Protein AF-A0A0F5K2L1-F1 (afdb_monomer)

Foldseek 3Di:
DAWAEWEFLLAACQVVVVVLCVLLFFFWDPWKAKPQAKIWIWQDAPRYIYIHIYGYPPPDDGDPCSVLADGTTAETEAEDPCQPVLQVLLVVLVFAKDDWDKIWIWDADPNDIDTFIKIKIWTDPPLALEHTYIYMYTPCVVRVDDPSNHDTPLQWRDWAEWEKEAQDQVVNQVSVCSSDDPAAEEEPPCPPPPPDPDPPHGRYYYTYYLVVQCVQQPPLQVLFRDLDDDVPPPDPDPPDNVSRRRMYGRFIFTFGQAQLSSVVSCVVVVFDFDWPPDDPVCSPDPPPNPDGGGGGGPSRSRPVVVVVD

Structure (mmCIF, N/CA/C/O backbone):
data_AF-A0A0F5K2L1-F1
#
_entry.id   AF-A0A0F5K2L1-F1
#
loop_
_atom_site.group_PDB
_atom_site.id
_atom_site.type_symbol
_atom_site.label_atom_id
_atom_site.label_alt_id
_atom_site.label_comp_id
_atom_site.label_asym_id
_atom_site.label_entity_id
_atom_site.label_seq_id
_atom_site.pdbx_PDB_ins_code
_atom_site.Cartn_x
_atom_site.Cartn_y
_atom_site.Cartn_z
_atom_site.occupancy
_atom_site.B_iso_or_equiv
_atom_site.auth_seq_id
_atom_site.auth_comp_id
_atom_site.auth_asym_id
_atom_site.auth_atom_id
_atom_site.pdbx_PDB_model_num
ATOM 1 N N . MET A 1 1 ? 3.722 -10.873 12.530 1.00 81.75 1 MET A N 1
ATOM 2 C CA . MET A 1 1 ? 3.025 -9.713 11.953 1.00 81.75 1 MET A CA 1
ATOM 3 C C . MET A 1 1 ? 2.670 -10.071 10.533 1.00 81.75 1 MET A C 1
ATOM 5 O O . MET A 1 1 ? 3.518 -10.586 9.815 1.00 81.75 1 MET A O 1
ATOM 9 N N . GLN A 1 2 ? 1.407 -9.879 10.177 1.00 90.75 2 GLN A N 1
ATOM 10 C CA . GLN A 1 2 ? 0.901 -10.125 8.830 1.00 90.75 2 GLN A CA 1
ATOM 11 C C . GLN A 1 2 ? 0.683 -8.784 8.133 1.00 90.75 2 GLN A C 1
ATOM 13 O O . GLN A 1 2 ? 0.416 -7.780 8.800 1.00 90.75 2 GLN A O 1
ATOM 18 N N . LEU A 1 3 ? 0.825 -8.765 6.809 1.00 95.25 3 LEU A N 1
ATOM 19 C CA . LEU A 1 3 ? 0.485 -7.598 6.001 1.00 95.25 3 LEU A CA 1
ATOM 20 C C . LEU A 1 3 ? -1.018 -7.317 6.134 1.00 95.25 3 LEU A C 1
ATOM 22 O O . LEU A 1 3 ? -1.817 -8.230 5.966 1.00 95.25 3 LEU A O 1
ATOM 26 N N . ASP A 1 4 ? -1.387 -6.066 6.400 1.00 97.38 4 ASP A N 1
ATOM 27 C CA . ASP A 1 4 ? -2.768 -5.589 6.264 1.00 97.38 4 ASP A CA 1
ATOM 28 C C . ASP A 1 4 ? -2.975 -4.989 4.875 1.00 97.38 4 ASP A C 1
ATOM 30 O O . ASP A 1 4 ? -3.827 -5.430 4.111 1.00 97.38 4 ASP A O 1
ATOM 34 N N . HIS A 1 5 ? -2.152 -4.008 4.509 1.00 97.75 5 HIS A N 1
ATOM 35 C CA . HIS A 1 5 ? -2.174 -3.434 3.172 1.00 97.75 5 HIS A CA 1
ATOM 36 C C . HIS A 1 5 ? -0.889 -2.692 2.831 1.00 97.75 5 HIS A C 1
ATOM 38 O O . HIS A 1 5 ? -0.077 -2.341 3.691 1.00 97.75 5 HIS A O 1
ATOM 44 N N . LEU A 1 6 ? -0.728 -2.442 1.536 1.00 96.06 6 LEU A N 1
ATOM 45 C CA . LEU A 1 6 ? 0.184 -1.430 1.019 1.00 96.06 6 LEU A CA 1
ATOM 46 C C . LEU A 1 6 ? -0.620 -0.230 0.528 1.00 96.06 6 LEU A C 1
ATOM 48 O O . LEU A 1 6 ? -1.768 -0.378 0.113 1.00 96.06 6 LEU A O 1
ATOM 52 N N . VAL A 1 7 ? -0.006 0.948 0.551 1.00 94.94 7 VAL A N 1
ATOM 53 C CA . VAL A 1 7 ? -0.659 2.200 0.158 1.00 94.94 7 VAL A CA 1
ATOM 54 C C . VAL A 1 7 ? 0.061 2.822 -1.018 1.00 94.94 7 VAL A C 1
ATOM 56 O O . VAL A 1 7 ? 1.280 3.015 -0.977 1.00 94.94 7 VAL A O 1
ATOM 59 N N . ILE A 1 8 ? -0.715 3.216 -2.017 1.00 91.75 8 ILE A N 1
ATOM 60 C CA . ILE A 1 8 ? -0.304 4.107 -3.091 1.00 91.75 8 ILE A CA 1
ATOM 61 C C . ILE A 1 8 ? -0.981 5.449 -2.859 1.00 91.75 8 ILE A C 1
ATOM 63 O O . ILE A 1 8 ? -2.205 5.554 -2.890 1.00 91.75 8 ILE A O 1
ATOM 67 N N . ASN A 1 9 ? -0.175 6.480 -2.638 1.00 89.94 9 ASN A N 1
ATOM 68 C CA . ASN A 1 9 ? -0.644 7.849 -2.582 1.00 89.94 9 ASN A CA 1
ATOM 69 C C . ASN A 1 9 ? -0.843 8.385 -4.003 1.00 89.94 9 ASN A C 1
ATOM 71 O O . ASN A 1 9 ? 0.121 8.630 -4.732 1.00 89.94 9 ASN A O 1
ATOM 75 N N . THR A 1 10 ? -2.100 8.578 -4.377 1.00 89.00 10 THR A N 1
ATOM 76 C CA . THR A 1 10 ? -2.535 9.083 -5.682 1.00 89.00 10 THR A CA 1
ATOM 77 C C . THR A 1 10 ? -2.747 10.595 -5.678 1.00 89.00 10 THR A C 1
ATOM 79 O O . THR A 1 10 ? -3.089 11.168 -6.712 1.00 89.00 10 THR A O 1
ATOM 82 N N . ARG A 1 11 ? -2.567 11.271 -4.533 1.00 87.44 11 ARG A N 1
ATOM 83 C CA . ARG A 1 11 ? -2.890 12.695 -4.345 1.00 87.44 11 ARG A CA 1
ATOM 84 C C . ARG A 1 11 ? -4.280 13.017 -4.905 1.00 87.44 11 ARG A C 1
ATOM 86 O O . ARG A 1 11 ? -5.258 12.492 -4.397 1.00 87.44 11 ARG A O 1
ATOM 93 N N . PHE A 1 12 ? -4.391 13.845 -5.939 1.00 88.44 12 PHE A N 1
ATOM 94 C CA . PHE A 1 12 ? -5.674 14.253 -6.522 1.00 88.44 12 PHE A CA 1
ATOM 95 C C . PHE A 1 12 ? -6.154 13.350 -7.678 1.00 88.44 12 PHE A C 1
ATOM 97 O O . PHE A 1 12 ? -7.148 13.667 -8.318 1.00 88.44 12 PHE A O 1
ATOM 104 N N . HIS A 1 13 ? -5.477 12.224 -7.930 1.00 87.50 13 HIS A N 1
ATOM 105 C CA . HIS A 1 13 ? -5.672 11.358 -9.103 1.00 87.50 13 HIS A CA 1
ATOM 106 C C . HIS A 1 13 ? -6.166 9.951 -8.741 1.00 87.50 13 HIS A C 1
ATOM 108 O O . HIS A 1 13 ? -5.800 8.955 -9.362 1.00 87.50 13 HIS A O 1
ATOM 114 N N . THR A 1 14 ? -6.965 9.840 -7.679 1.00 91.62 14 THR A N 1
ATOM 115 C CA . THR A 1 14 ? -7.450 8.548 -7.164 1.00 91.62 14 THR A CA 1
ATOM 116 C C . THR A 1 14 ? -8.291 7.785 -8.183 1.00 91.62 14 THR A C 1
ATOM 118 O O . THR A 1 14 ? -8.112 6.578 -8.332 1.00 91.62 14 THR A O 1
ATOM 121 N N . ASP A 1 15 ? -9.165 8.484 -8.908 1.00 90.75 15 ASP A N 1
ATOM 122 C CA . ASP A 1 15 ? -10.062 7.864 -9.888 1.00 90.75 15 ASP A CA 1
ATOM 123 C C . ASP A 1 15 ? -9.292 7.481 -11.174 1.00 90.75 15 ASP A C 1
ATOM 125 O O . ASP A 1 15 ? -9.535 6.415 -11.742 1.00 90.75 15 ASP A O 1
ATOM 129 N N . ASP A 1 16 ? -8.283 8.269 -11.571 1.00 88.88 16 ASP A N 1
ATOM 130 C CA . ASP A 1 16 ? -7.377 7.938 -12.686 1.00 88.88 16 ASP A CA 1
ATOM 131 C C . ASP A 1 16 ? -6.570 6.663 -12.383 1.00 88.88 16 ASP A C 1
ATOM 133 O O . ASP A 1 16 ? -6.490 5.743 -13.201 1.00 88.88 16 ASP A O 1
ATOM 137 N N . ALA A 1 17 ? -6.011 6.570 -11.171 1.00 88.56 17 ALA A N 1
ATOM 138 C CA . ALA A 1 17 ? -5.291 5.385 -10.714 1.00 88.56 17 ALA A CA 1
ATOM 139 C C . ALA A 1 17 ? -6.209 4.152 -10.639 1.00 88.56 17 ALA A C 1
ATOM 141 O O . ALA A 1 17 ? -5.797 3.046 -10.997 1.00 88.56 17 ALA A O 1
ATOM 142 N N . ALA A 1 18 ? -7.465 4.330 -10.217 1.00 92.81 18 ALA A N 1
ATOM 143 C CA . ALA A 1 18 ? -8.456 3.260 -10.199 1.00 92.81 18 ALA A CA 1
ATOM 144 C C . ALA A 1 18 ? -8.779 2.753 -11.613 1.00 92.81 18 ALA A C 1
ATOM 146 O O . ALA A 1 18 ? -8.817 1.540 -11.830 1.00 92.81 18 ALA A O 1
ATOM 147 N N . ALA A 1 19 ? -8.937 3.655 -12.587 1.00 91.69 19 ALA A N 1
ATOM 148 C CA . ALA A 1 19 ? -9.151 3.292 -13.987 1.00 91.69 19 ALA A CA 1
ATOM 149 C C . ALA A 1 19 ? -7.968 2.497 -14.567 1.00 91.69 19 ALA A C 1
ATOM 151 O O . ALA A 1 19 ? -8.168 1.524 -15.295 1.00 91.69 19 ALA A O 1
ATOM 152 N N . GLN A 1 20 ? -6.734 2.848 -14.199 1.00 87.19 20 GLN A N 1
ATOM 153 C CA . GLN A 1 20 ? -5.537 2.107 -14.612 1.00 87.19 20 GLN A CA 1
ATOM 154 C C . GLN A 1 20 ? -5.466 0.714 -13.980 1.00 87.19 20 GLN A C 1
ATOM 156 O O . GLN A 1 20 ? -5.189 -0.263 -14.675 1.00 87.19 20 GLN A O 1
ATOM 161 N N . CYS A 1 21 ? -5.770 0.590 -12.686 1.00 91.25 21 CYS A N 1
ATOM 162 C CA . CYS A 1 21 ? -5.891 -0.717 -12.041 1.00 91.25 21 CYS A CA 1
ATOM 163 C C . CYS A 1 21 ? -6.959 -1.585 -12.727 1.00 91.25 21 CYS A C 1
ATOM 165 O O . CYS A 1 21 ? -6.720 -2.768 -12.971 1.00 91.25 21 CYS A O 1
ATOM 167 N N . ALA A 1 22 ? -8.099 -1.000 -13.102 1.00 93.31 22 ALA A N 1
ATOM 168 C CA . ALA A 1 22 ? -9.138 -1.705 -13.847 1.00 93.31 22 ALA A CA 1
ATOM 169 C C . ALA A 1 22 ? -8.655 -2.139 -15.244 1.00 93.31 22 ALA A C 1
ATOM 171 O O . ALA A 1 22 ? -8.875 -3.283 -15.639 1.00 93.31 22 ALA A O 1
ATOM 172 N N . ALA A 1 23 ? -7.921 -1.285 -15.969 1.00 89.50 23 ALA A N 1
ATOM 173 C CA . ALA A 1 23 ? -7.317 -1.634 -17.261 1.00 89.50 23 ALA A CA 1
ATOM 174 C C . ALA A 1 23 ? -6.304 -2.789 -17.141 1.00 89.50 23 ALA A C 1
ATOM 176 O O . ALA A 1 23 ? -6.253 -3.682 -17.991 1.00 89.50 23 ALA A O 1
ATOM 177 N N . LEU A 1 24 ? -5.560 -2.833 -16.031 1.00 88.62 24 LEU A N 1
ATOM 178 C CA . LEU A 1 24 ? -4.692 -3.952 -15.664 1.00 88.62 24 LEU A CA 1
ATOM 179 C C . LEU A 1 24 ? -5.460 -5.222 -15.275 1.00 88.62 24 LEU A C 1
ATOM 181 O O . LEU A 1 24 ? -4.825 -6.249 -15.062 1.00 88.62 24 LEU A O 1
ATOM 185 N N . GLY A 1 25 ? -6.793 -5.192 -15.199 1.00 91.94 25 GLY A N 1
ATOM 186 C CA . GLY A 1 25 ? -7.651 -6.333 -14.873 1.00 91.94 25 GLY A CA 1
ATOM 187 C C . GLY A 1 25 ? -7.856 -6.573 -13.375 1.00 91.94 25 GLY A C 1
ATOM 188 O O . GLY A 1 25 ? -8.243 -7.678 -12.997 1.00 91.94 25 GLY A O 1
ATOM 189 N N . PHE A 1 26 ? -7.580 -5.583 -12.520 1.00 94.56 26 PHE A N 1
ATOM 190 C CA . PHE A 1 26 ? -7.948 -5.649 -11.105 1.00 94.56 26 PHE A CA 1
ATOM 191 C C . PHE A 1 26 ? -9.422 -5.307 -10.901 1.00 94.56 26 PHE A C 1
ATOM 193 O O . PHE A 1 26 ? -9.960 -4.394 -11.525 1.00 94.56 26 PHE A O 1
ATOM 200 N N . THR A 1 27 ? -10.044 -5.993 -9.947 1.00 97.38 27 THR A N 1
ATOM 201 C CA . THR A 1 27 ? -11.361 -5.623 -9.421 1.00 97.38 27 THR A CA 1
ATOM 202 C C . THR A 1 27 ? -11.162 -4.654 -8.264 1.00 97.38 27 THR A C 1
ATOM 204 O O . THR A 1 27 ? -10.402 -4.951 -7.341 1.00 97.38 27 THR A O 1
ATOM 207 N N . LEU A 1 28 ? -11.837 -3.503 -8.304 1.00 96.75 28 LEU A N 1
ATOM 208 C CA . LEU A 1 28 ? -11.748 -2.483 -7.260 1.00 96.75 28 LEU A CA 1
ATOM 209 C C . LEU A 1 28 ? -13.051 -2.355 -6.474 1.00 96.75 28 LEU A C 1
ATOM 211 O O . LEU A 1 28 ? -14.145 -2.548 -7.006 1.00 96.75 28 LEU A O 1
ATOM 215 N N . THR A 1 29 ? -12.938 -1.949 -5.211 1.00 96.94 29 THR A N 1
ATOM 216 C CA . THR A 1 29 ? -14.096 -1.479 -4.443 1.00 96.94 29 THR A CA 1
ATOM 217 C C . THR A 1 29 ? -14.637 -0.173 -5.032 1.00 96.94 29 THR A C 1
ATOM 219 O O . THR A 1 29 ? -13.870 0.599 -5.622 1.00 96.94 29 THR A O 1
ATOM 222 N N . PRO A 1 30 ? -15.918 0.165 -4.786 1.00 95.19 30 PRO A N 1
ATOM 223 C CA . PRO A 1 30 ? -16.405 1.526 -4.979 1.00 95.19 30 PRO A CA 1
ATOM 224 C C . PRO A 1 30 ? -15.538 2.550 -4.238 1.00 95.19 30 PRO A C 1
ATOM 226 O O . PRO A 1 30 ? -14.841 2.214 -3.270 1.00 95.19 30 PRO A O 1
ATOM 229 N N . ARG A 1 31 ? -15.604 3.807 -4.689 1.00 95.44 31 ARG A N 1
ATOM 230 C CA . ARG A 1 31 ? -14.875 4.908 -4.058 1.00 95.44 31 ARG A CA 1
ATOM 231 C C . ARG A 1 31 ? -15.390 5.118 -2.640 1.00 95.44 31 ARG A C 1
ATOM 233 O O . ARG A 1 31 ? -16.561 5.436 -2.446 1.00 95.44 31 ARG A O 1
ATOM 240 N N . GLY A 1 32 ? -14.510 4.980 -1.660 1.00 93.88 32 GLY A N 1
ATOM 241 C CA . GLY A 1 32 ? -14.814 5.269 -0.267 1.00 93.88 32 GLY A CA 1
ATOM 242 C C . GLY A 1 32 ? -14.342 6.659 0.147 1.00 93.88 32 GLY A C 1
ATOM 243 O O . GLY A 1 32 ? -13.432 7.229 -0.456 1.00 93.88 32 GLY A O 1
ATOM 244 N N . ARG A 1 33 ? -14.950 7.202 1.205 1.00 93.00 33 ARG A N 1
ATOM 245 C CA . ARG A 1 33 ? -14.517 8.449 1.845 1.00 93.00 33 ARG A CA 1
ATOM 246 C C . ARG A 1 33 ? -14.331 8.241 3.337 1.00 93.00 33 ARG A C 1
ATOM 248 O O . ARG A 1 33 ? -15.273 7.896 4.040 1.00 93.00 33 ARG A O 1
ATOM 255 N N . HIS A 1 34 ? -13.118 8.467 3.816 1.00 89.94 34 HIS A N 1
ATOM 256 C CA . HIS A 1 34 ? -12.820 8.428 5.238 1.00 89.94 34 HIS A CA 1
ATOM 257 C C . HIS A 1 34 ? -13.350 9.679 5.930 1.00 89.94 34 HIS A C 1
ATOM 259 O O . HIS A 1 34 ? -13.225 10.787 5.403 1.00 89.94 34 HIS A O 1
ATOM 265 N N . THR A 1 35 ? -13.817 9.524 7.168 1.00 85.56 35 THR A N 1
ATOM 266 C CA . THR A 1 35 ? -14.191 10.660 8.029 1.00 85.56 35 THR A CA 1
ATOM 267 C C . THR A 1 35 ? -13.022 11.609 8.320 1.00 85.56 35 THR A C 1
ATOM 269 O O . THR A 1 35 ? -13.240 12.765 8.666 1.00 85.56 35 THR A O 1
ATOM 272 N N . LEU A 1 36 ? -11.782 11.152 8.107 1.00 81.88 36 LEU A N 1
ATOM 273 C CA . LEU A 1 36 ? -10.556 11.946 8.227 1.00 81.88 36 LEU A CA 1
ATOM 274 C C . LEU A 1 36 ? -10.256 12.850 7.016 1.00 81.88 36 LEU A C 1
ATOM 276 O O . LEU A 1 36 ? -9.330 13.648 7.106 1.00 81.88 36 LEU A O 1
ATOM 280 N N . GLY A 1 37 ? -10.976 12.732 5.891 1.00 86.88 37 GLY A N 1
ATOM 281 C CA . GLY A 1 37 ? -10.776 13.612 4.725 1.00 86.88 37 GLY A CA 1
ATOM 282 C C . GLY A 1 37 ? -9.905 13.052 3.591 1.00 86.88 37 GLY A C 1
ATOM 283 O O . GLY A 1 37 ? -9.363 13.805 2.791 1.00 86.88 37 GLY A O 1
ATOM 284 N N . SER A 1 38 ? -9.750 11.730 3.489 1.00 92.19 38 SER A N 1
ATOM 285 C CA . SER A 1 38 ? -9.204 11.094 2.276 1.00 92.19 38 SER A CA 1
ATOM 286 C C . SER A 1 38 ? -10.252 10.249 1.566 1.00 92.19 38 SER A C 1
ATOM 288 O O . SER A 1 38 ? -11.211 9.777 2.179 1.00 92.19 38 SER A O 1
ATOM 290 N N . ILE A 1 39 ? -10.043 10.032 0.273 1.00 95.06 39 ILE A N 1
ATOM 291 C CA . ILE A 1 39 ? -10.811 9.095 -0.548 1.00 95.06 39 ILE A CA 1
ATOM 292 C C . ILE A 1 39 ? -9.948 7.889 -0.902 1.00 95.06 39 ILE A C 1
ATOM 294 O O . ILE A 1 39 ? -8.721 8.007 -0.933 1.00 95.06 39 ILE A O 1
ATOM 298 N N . ASN A 1 40 ? -10.575 6.744 -1.164 1.00 96.31 40 ASN A N 1
ATOM 299 C CA . ASN A 1 40 ? -9.846 5.576 -1.637 1.00 96.31 40 ASN A CA 1
ATOM 300 C C . ASN A 1 40 ? -10.620 4.681 -2.605 1.00 96.31 40 ASN A C 1
ATOM 302 O O . ASN A 1 40 ? -11.850 4.649 -2.614 1.00 96.31 40 ASN A O 1
ATOM 306 N N . HIS A 1 41 ? -9.855 3.905 -3.363 1.00 97.31 41 HIS A N 1
ATOM 307 C CA . HIS A 1 41 ? -10.278 2.636 -3.944 1.00 97.31 41 HIS A CA 1
ATOM 308 C C . HIS A 1 41 ? -9.377 1.531 -3.397 1.00 97.31 41 HIS A C 1
ATOM 310 O O . HIS A 1 41 ? -8.192 1.766 -3.161 1.00 97.31 41 HIS A O 1
ATOM 316 N N . LEU A 1 42 ? -9.922 0.332 -3.200 1.00 97.94 42 LEU A N 1
ATOM 317 C CA . LEU A 1 42 ? -9.146 -0.818 -2.742 1.00 97.94 42 LEU A CA 1
ATOM 318 C C . LEU A 1 42 ? -9.106 -1.894 -3.825 1.00 97.94 42 LEU A C 1
ATOM 320 O O . LEU A 1 42 ? -10.133 -2.180 -4.439 1.00 97.94 42 LEU A O 1
ATOM 324 N N . VAL A 1 43 ? -7.943 -2.516 -4.011 1.00 97.56 43 VAL A N 1
ATOM 325 C CA . VAL A 1 43 ? -7.801 -3.812 -4.691 1.00 97.56 43 VAL A CA 1
ATOM 326 C C . VAL A 1 43 ? -7.673 -4.871 -3.601 1.00 97.56 43 VAL A C 1
ATOM 328 O O . VAL A 1 43 ? -6.685 -4.872 -2.862 1.00 97.56 43 VAL A O 1
ATOM 331 N N . MET A 1 44 ? -8.690 -5.719 -3.461 1.00 97.88 44 MET A N 1
ATOM 332 C CA . MET A 1 44 ? -8.825 -6.639 -2.330 1.00 97.88 44 MET A CA 1
ATOM 333 C C . MET A 1 44 ? -8.216 -8.012 -2.628 1.00 97.88 44 MET A C 1
ATOM 335 O O . MET A 1 44 ? -8.456 -8.575 -3.688 1.00 97.88 44 MET A O 1
ATOM 339 N N . PHE A 1 45 ? -7.511 -8.579 -1.651 1.00 95.56 45 PHE A N 1
ATOM 340 C CA . PHE A 1 45 ? -7.075 -9.979 -1.606 1.00 95.56 45 PHE A CA 1
ATOM 341 C C . PHE A 1 45 ? -7.604 -10.631 -0.321 1.00 95.56 45 PHE A C 1
ATOM 343 O O . PHE A 1 45 ? -8.106 -9.934 0.562 1.00 95.56 45 PHE A O 1
ATOM 350 N N . ASP A 1 46 ? -7.472 -11.952 -0.181 1.00 91.69 46 ASP A N 1
ATOM 351 C CA . ASP A 1 46 ? -8.109 -12.715 0.908 1.00 91.69 46 ASP A CA 1
ATOM 352 C C . ASP A 1 46 ? -7.863 -12.158 2.320 1.00 91.69 46 ASP A C 1
ATOM 354 O O . ASP A 1 46 ? -8.788 -12.119 3.123 1.00 91.69 46 ASP A O 1
ATOM 358 N N . ASN A 1 47 ? -6.642 -11.704 2.625 1.00 89.94 47 ASN A N 1
ATOM 359 C CA . ASN A 1 47 ? -6.263 -11.229 3.967 1.00 89.94 47 ASN A CA 1
ATOM 360 C C . ASN A 1 47 ? -5.639 -9.828 3.977 1.00 89.94 47 ASN A C 1
ATOM 362 O O . ASN A 1 47 ? -5.302 -9.300 5.032 1.00 89.94 47 ASN A O 1
ATOM 366 N N . HIS A 1 48 ? -5.458 -9.219 2.811 1.00 95.69 48 HIS A N 1
ATOM 367 C CA . HIS A 1 48 ? -4.782 -7.936 2.665 1.00 95.69 48 HIS A CA 1
ATOM 368 C C . HIS A 1 48 ? -5.263 -7.222 1.416 1.00 95.69 48 HIS A C 1
ATOM 370 O O . HIS A 1 48 ? -5.981 -7.792 0.602 1.00 95.69 48 HIS A O 1
ATOM 376 N N . TYR A 1 49 ? -4.877 -5.968 1.239 1.00 97.62 49 TYR A N 1
ATOM 377 C CA . TYR A 1 49 ? -5.288 -5.198 0.070 1.00 97.62 49 TYR A CA 1
ATOM 378 C C . TYR A 1 49 ? -4.217 -4.205 -0.373 1.00 97.62 49 TYR A C 1
ATOM 380 O O . TYR A 1 49 ? -3.201 -3.988 0.291 1.00 97.62 49 TYR A O 1
ATOM 388 N N . LEU A 1 50 ? -4.431 -3.620 -1.544 1.00 96.56 50 LEU A N 1
ATOM 389 C CA . LEU A 1 50 ? -3.725 -2.434 -2.000 1.00 96.56 50 LEU A CA 1
ATOM 390 C C . LEU A 1 50 ? -4.684 -1.249 -1.910 1.00 96.56 50 LEU A C 1
ATOM 392 O O . LEU A 1 50 ? -5.756 -1.270 -2.515 1.00 96.56 50 LEU A O 1
ATOM 396 N N . GLU A 1 51 ? -4.308 -0.225 -1.153 1.00 97.38 51 GLU A N 1
ATOM 397 C CA . GLU A 1 51 ? -5.078 1.007 -1.023 1.00 97.38 51 GLU A CA 1
ATOM 398 C C . GLU A 1 51 ? -4.570 2.059 -2.009 1.00 97.38 51 GLU A C 1
ATOM 400 O O . GLU A 1 51 ? -3.421 2.493 -1.928 1.00 97.38 51 GLU A O 1
ATOM 405 N N . LEU A 1 52 ? -5.444 2.516 -2.904 1.00 95.56 52 LEU A N 1
ATOM 406 C CA . LEU A 1 52 ? -5.248 3.747 -3.663 1.00 95.56 52 LEU A CA 1
ATOM 407 C C . LEU A 1 52 ? -5.833 4.888 -2.834 1.00 95.56 52 LEU A C 1
ATOM 409 O O . LEU A 1 52 ? -7.052 5.049 -2.813 1.00 95.56 52 LEU A O 1
ATOM 413 N N . ILE A 1 53 ? -4.996 5.641 -2.119 1.00 94.31 53 ILE A N 1
ATOM 414 C CA . ILE A 1 53 ? -5.441 6.733 -1.246 1.00 94.31 53 ILE A CA 1
ATOM 415 C C . ILE A 1 53 ? -5.143 8.086 -1.877 1.00 94.31 53 ILE A C 1
ATOM 417 O O . ILE A 1 53 ? -4.029 8.342 -2.331 1.00 94.31 53 ILE A O 1
ATOM 421 N N . GLY A 1 54 ? -6.107 8.995 -1.807 1.00 92.19 54 GLY A N 1
ATOM 422 C CA . GLY A 1 54 ? -5.898 10.362 -2.248 1.00 92.19 54 GLY A CA 1
ATOM 423 C C . GLY A 1 54 ? -6.781 11.376 -1.543 1.00 92.19 54 GLY A C 1
ATOM 424 O O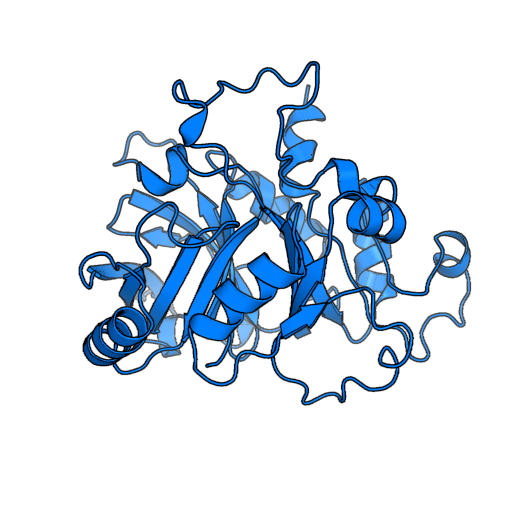 . GLY A 1 54 ? -7.443 11.095 -0.539 1.00 92.19 54 GLY A O 1
ATOM 425 N N . LEU A 1 55 ? -6.752 12.586 -2.075 1.00 90.94 55 LEU A N 1
ATOM 426 C CA . LEU A 1 55 ? -7.413 13.765 -1.554 1.00 90.94 55 LEU A CA 1
ATOM 427 C C . LEU A 1 55 ? -8.671 14.060 -2.372 1.00 90.94 55 LEU A C 1
ATOM 429 O O . LEU A 1 55 ? -8.640 13.966 -3.602 1.00 90.94 55 LEU A O 1
ATOM 433 N N . PRO A 1 56 ? -9.779 14.423 -1.715 1.00 90.38 56 PRO A N 1
ATOM 434 C CA . PRO A 1 56 ? -10.967 14.837 -2.433 1.00 90.38 56 PRO A CA 1
ATOM 435 C C . PRO A 1 56 ? -10.753 16.200 -3.109 1.00 90.38 56 PRO A C 1
ATOM 437 O O . PRO A 1 56 ? -10.053 17.066 -2.590 1.00 90.38 56 PRO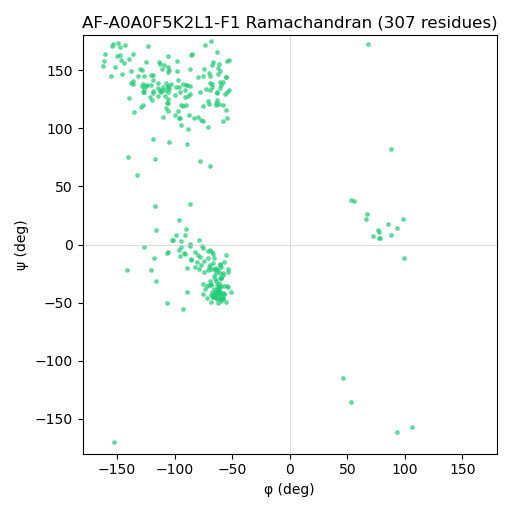 A O 1
ATOM 440 N N . THR A 1 57 ? -11.393 16.406 -4.258 1.00 87.19 57 THR A N 1
ATOM 441 C CA . THR A 1 57 ? -11.360 17.668 -5.024 1.00 87.19 57 THR A CA 1
ATOM 442 C C . THR A 1 57 ? -12.618 18.521 -4.828 1.00 87.19 57 THR A C 1
ATOM 444 O O . THR A 1 57 ? -12.758 19.575 -5.438 1.00 87.19 57 THR A O 1
ATOM 447 N N . ASP A 1 58 ? -13.530 18.090 -3.954 1.00 86.69 58 ASP A N 1
ATOM 448 C CA . ASP A 1 58 ? -14.829 18.727 -3.697 1.00 86.69 58 ASP A CA 1
ATOM 449 C C . ASP A 1 58 ? -14.803 19.793 -2.589 1.00 86.69 58 ASP A C 1
ATOM 451 O O . ASP A 1 58 ? -15.852 20.220 -2.112 1.00 86.69 58 ASP A O 1
ATOM 455 N N . GLY A 1 59 ? -13.610 20.228 -2.171 1.00 79.56 59 GLY A N 1
ATOM 456 C CA . GLY A 1 59 ? -13.436 21.237 -1.121 1.00 79.56 59 GLY A CA 1
ATOM 457 C C . GLY A 1 59 ? -13.624 20.715 0.308 1.00 79.56 59 GLY A C 1
ATOM 458 O O . GLY A 1 59 ? -13.703 21.517 1.236 1.00 79.56 59 GLY A O 1
ATOM 459 N N . GLY A 1 60 ? -13.701 19.394 0.506 1.00 75.94 60 GLY A N 1
ATOM 460 C CA . GLY A 1 60 ? -13.695 18.783 1.836 1.00 75.94 60 GLY A CA 1
ATOM 461 C C . GLY A 1 60 ? -12.353 18.910 2.572 1.00 75.94 60 GLY A C 1
ATOM 462 O O . GLY A 1 60 ? -11.351 19.361 2.018 1.00 75.94 60 GLY A O 1
ATOM 463 N N . ASN A 1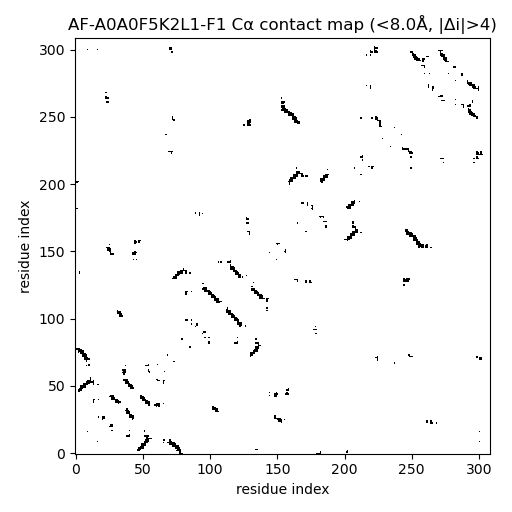 61 ? -12.328 18.460 3.831 1.00 81.25 61 ASN A N 1
ATOM 464 C CA . ASN A 1 61 ? -11.102 18.403 4.631 1.00 81.25 61 ASN A CA 1
ATOM 465 C C . ASN A 1 61 ? -10.017 17.610 3.898 1.00 81.25 61 ASN A C 1
ATOM 467 O O . ASN A 1 61 ? -10.271 16.494 3.447 1.00 81.25 61 ASN A O 1
ATOM 471 N N . LEU A 1 62 ? -8.812 18.172 3.826 1.00 82.38 62 LEU A N 1
ATOM 472 C CA . LEU A 1 62 ? -7.643 17.506 3.267 1.00 82.38 62 LEU A CA 1
ATOM 473 C C . LEU A 1 62 ? -6.814 16.893 4.393 1.00 82.38 62 LEU A C 1
ATOM 475 O O . LEU A 1 62 ? -6.655 17.483 5.460 1.00 82.38 62 LEU A O 1
ATOM 479 N N . ARG A 1 63 ? -6.262 15.702 4.152 1.00 82.69 63 ARG A N 1
ATOM 480 C CA . ARG A 1 63 ? -5.298 15.087 5.069 1.00 82.69 63 ARG A CA 1
ATOM 481 C C . ARG A 1 63 ? -3.891 15.560 4.739 1.00 82.69 63 ARG A C 1
ATOM 483 O O . ARG A 1 63 ? -3.322 15.117 3.742 1.00 82.69 63 ARG A O 1
ATOM 490 N N . ASP A 1 64 ? -3.305 16.357 5.626 1.00 82.38 64 ASP A N 1
ATOM 491 C CA . ASP A 1 64 ? -1.936 16.875 5.481 1.00 82.38 64 ASP A CA 1
ATOM 492 C C . ASP A 1 64 ? -0.898 15.770 5.257 1.00 82.38 64 ASP A C 1
ATOM 494 O O . ASP A 1 64 ? 0.027 15.928 4.466 1.00 82.38 64 ASP A O 1
ATOM 498 N N . GLU A 1 65 ? -1.074 14.609 5.892 1.00 81.81 65 GLU A N 1
ATOM 499 C CA . GLU A 1 65 ? -0.203 13.440 5.708 1.00 81.81 65 GLU A CA 1
ATOM 500 C C . GLU A 1 65 ? -0.211 12.929 4.258 1.00 81.81 65 GLU A C 1
ATOM 502 O O . GLU A 1 65 ? 0.835 12.574 3.725 1.00 81.81 65 GLU A O 1
ATOM 507 N N . VAL A 1 66 ? -1.373 12.909 3.597 1.00 82.88 66 VAL A N 1
ATOM 508 C CA . VAL A 1 66 ? -1.494 12.481 2.192 1.00 82.88 66 VAL A CA 1
ATOM 509 C C . VAL A 1 66 ? -0.925 13.558 1.266 1.00 82.88 66 VAL A C 1
ATOM 511 O O . VAL A 1 66 ? -0.239 13.240 0.296 1.00 82.88 66 VAL A O 1
ATOM 514 N N . LEU A 1 67 ? -1.157 14.833 1.589 1.00 83.31 67 LEU A N 1
ATOM 515 C CA . LEU A 1 67 ? -0.649 15.970 0.821 1.00 83.31 67 LEU A CA 1
ATOM 516 C C . LEU A 1 67 ? 0.887 16.055 0.849 1.00 83.31 67 LEU A C 1
ATOM 518 O O . LEU A 1 67 ? 1.516 16.249 -0.191 1.00 83.31 67 LEU A O 1
ATOM 522 N N . SER A 1 68 ? 1.479 15.883 2.031 1.00 80.31 68 SER A N 1
ATOM 523 C CA . SER A 1 68 ? 2.927 15.971 2.267 1.00 80.31 68 SER A CA 1
ATOM 524 C C . SER A 1 68 ? 3.697 14.717 1.850 1.00 80.31 68 SER A C 1
ATOM 526 O O . SER A 1 68 ? 4.899 14.793 1.598 1.00 80.31 68 SER A O 1
ATOM 528 N N . SER A 1 69 ? 3.027 13.568 1.734 1.00 80.44 69 SER A N 1
ATOM 529 C CA . SER A 1 69 ? 3.673 12.321 1.323 1.00 80.44 69 SER A CA 1
ATOM 530 C C . SER A 1 69 ? 3.994 12.298 -0.181 1.00 80.44 69 SER A C 1
ATOM 532 O O . SER A 1 69 ? 3.309 12.938 -0.998 1.00 80.44 69 SER A O 1
ATOM 534 N N . PRO A 1 70 ? 5.045 11.561 -0.588 1.00 77.50 70 PRO A N 1
ATOM 535 C CA . PRO A 1 70 ? 5.368 11.384 -1.995 1.00 77.50 70 PRO A CA 1
ATOM 536 C C . PRO A 1 70 ? 4.209 10.712 -2.730 1.00 77.50 70 PRO A C 1
ATOM 538 O O . PRO A 1 70 ? 3.462 9.915 -2.166 1.00 77.50 70 PRO A O 1
ATOM 541 N N . PHE A 1 71 ? 4.072 11.053 -4.007 1.00 81.19 71 PHE A N 1
ATOM 542 C CA . PHE A 1 71 ? 3.185 10.339 -4.911 1.00 81.19 71 PHE A CA 1
ATOM 543 C C . PHE A 1 71 ? 3.761 8.935 -5.182 1.00 81.19 71 PHE A C 1
ATOM 545 O O . PHE A 1 71 ? 4.965 8.802 -5.411 1.00 81.19 71 PHE A O 1
ATOM 552 N N . GLY A 1 72 ? 2.909 7.908 -5.217 1.00 83.12 72 GLY A N 1
ATOM 553 C CA . GLY A 1 72 ? 3.301 6.516 -5.455 1.00 83.12 72 GLY A CA 1
ATOM 554 C C . GLY A 1 72 ? 3.252 5.662 -4.188 1.00 83.12 72 GLY A C 1
ATOM 555 O O . GLY A 1 72 ? 2.514 5.969 -3.255 1.00 83.12 72 GLY A O 1
ATOM 556 N N . ILE A 1 73 ? 4.000 4.555 -4.167 1.00 88.50 73 ILE A N 1
ATOM 557 C CA . ILE A 1 73 ? 4.006 3.626 -3.028 1.00 88.50 73 ILE A CA 1
ATOM 558 C C . ILE A 1 73 ? 4.574 4.351 -1.804 1.00 88.50 73 ILE A C 1
ATOM 560 O O . ILE A 1 73 ? 5.705 4.833 -1.831 1.00 88.50 73 ILE A O 1
ATOM 564 N N . ASP A 1 74 ? 3.796 4.424 -0.729 1.00 87.44 74 ASP A N 1
ATOM 565 C CA . ASP A 1 74 ? 4.144 5.264 0.421 1.00 87.44 74 ASP A CA 1
ATOM 566 C C . ASP A 1 74 ? 3.806 4.634 1.778 1.00 87.44 74 ASP A C 1
ATOM 568 O O . ASP A 1 74 ? 4.431 4.988 2.771 1.00 87.44 74 ASP A O 1
ATOM 572 N N . GLY A 1 75 ? 2.889 3.667 1.852 1.00 92.69 75 GLY A N 1
ATOM 573 C CA . GLY A 1 75 ? 2.496 3.042 3.122 1.00 92.69 75 GLY A CA 1
ATOM 574 C C . GLY A 1 75 ? 2.731 1.537 3.162 1.00 92.69 75 GLY A C 1
ATOM 575 O O . GLY A 1 75 ? 2.415 0.829 2.206 1.00 92.69 75 GLY A O 1
ATOM 576 N N . LEU A 1 76 ? 3.245 1.065 4.297 1.00 96.25 76 LEU A N 1
ATOM 577 C CA . LEU A 1 76 ? 3.317 -0.337 4.694 1.00 96.25 76 LEU A CA 1
ATOM 578 C C . LEU A 1 76 ? 2.530 -0.518 5.988 1.00 96.25 76 LEU A C 1
ATOM 580 O O . LEU A 1 76 ? 2.815 0.141 6.991 1.00 96.25 76 LEU A O 1
ATOM 584 N N . VAL A 1 77 ? 1.560 -1.425 5.968 1.00 97.75 77 VAL A N 1
ATOM 585 C CA . VAL A 1 77 ? 0.621 -1.572 7.076 1.00 97.75 77 VAL A CA 1
ATOM 586 C C . VAL A 1 77 ? 0.559 -3.005 7.540 1.00 97.75 77 VAL A C 1
ATOM 588 O O . VAL A 1 77 ? 0.380 -3.913 6.731 1.00 97.75 77 VAL A O 1
ATOM 591 N N . PHE A 1 78 ? 0.676 -3.203 8.846 1.00 97.62 78 PHE A N 1
ATOM 592 C CA . PHE A 1 78 ? 0.543 -4.513 9.468 1.00 97.62 78 PHE A CA 1
ATOM 593 C C . PHE A 1 78 ? -0.781 -4.647 10.211 1.00 97.62 78 PHE A C 1
ATOM 595 O O . PHE A 1 78 ? -1.308 -3.682 10.768 1.00 97.62 78 PHE A O 1
ATOM 602 N N . GLN A 1 79 ? -1.304 -5.866 10.248 1.00 96.38 79 GLN A N 1
ATOM 603 C CA . GLN A 1 79 ? -2.499 -6.179 11.021 1.00 96.38 79 GLN A CA 1
ATOM 604 C C . GLN A 1 79 ? -2.205 -6.099 12.523 1.00 96.38 79 GLN A C 1
ATOM 606 O O . GLN A 1 79 ? -1.124 -6.486 12.979 1.00 96.38 79 GLN A O 1
ATOM 611 N N . THR A 1 80 ? -3.189 -5.646 13.295 1.00 96.69 80 THR A N 1
ATOM 612 C CA . THR A 1 80 ? -3.204 -5.750 14.756 1.00 96.69 80 THR A CA 1
ATOM 613 C C . THR A 1 80 ? -4.626 -5.961 15.273 1.00 96.69 80 THR A C 1
ATOM 615 O O . THR A 1 80 ? -5.583 -5.438 14.713 1.00 96.69 80 THR A O 1
ATOM 618 N N . ASP A 1 81 ? -4.769 -6.714 16.359 1.00 96.44 81 ASP A N 1
ATOM 619 C CA . ASP A 1 81 ? -6.002 -6.878 17.136 1.00 96.44 81 ASP A CA 1
ATOM 620 C C . ASP A 1 81 ? -5.963 -6.116 18.478 1.00 96.44 81 ASP A C 1
ATOM 622 O O . ASP A 1 81 ? -6.968 -6.025 19.184 1.00 96.44 81 ASP A O 1
ATOM 626 N N . ALA A 1 82 ? -4.807 -5.543 18.822 1.00 96.88 82 ALA A N 1
ATOM 627 C CA . ALA A 1 82 ? -4.546 -4.851 20.076 1.00 96.88 82 ALA A CA 1
ATOM 628 C C . ALA A 1 82 ? -3.682 -3.603 19.809 1.00 96.88 82 ALA A C 1
ATOM 630 O O . ALA A 1 82 ? -2.471 -3.618 20.075 1.00 96.88 82 ALA A O 1
ATOM 631 N N . PRO A 1 83 ? -4.263 -2.518 19.265 1.00 97.31 83 PRO A N 1
ATOM 632 C CA . PRO A 1 83 ? -3.508 -1.351 18.813 1.00 97.31 83 PRO A CA 1
ATOM 633 C C . PRO A 1 83 ? -2.740 -0.666 19.952 1.00 97.31 83 PRO A C 1
ATOM 635 O O . PRO A 1 83 ? -1.602 -0.251 19.751 1.00 97.31 83 PRO A O 1
ATOM 638 N N . GLU A 1 84 ? -3.295 -0.611 21.165 1.00 97.69 84 GLU A N 1
ATOM 639 C CA . GLU A 1 84 ? -2.630 -0.030 22.338 1.00 97.69 84 GLU A CA 1
ATOM 640 C C . GLU A 1 84 ? -1.409 -0.859 22.789 1.00 97.69 84 GLU A C 1
ATOM 642 O O . GLU A 1 84 ? -0.351 -0.308 23.107 1.00 97.69 84 GLU A O 1
ATOM 647 N N . ARG A 1 85 ? -1.526 -2.196 22.769 1.00 97.00 85 ARG A N 1
ATOM 648 C CA . ARG A 1 85 ? -0.406 -3.108 23.059 1.00 97.00 85 ARG A CA 1
ATOM 649 C C . ARG A 1 85 ? 0.662 -3.015 21.975 1.00 97.00 85 ARG A C 1
ATOM 651 O O . ARG A 1 85 ? 1.831 -2.857 22.292 1.00 97.00 85 ARG A O 1
ATOM 658 N N . THR A 1 86 ? 0.244 -3.016 20.712 1.00 96.88 86 THR A N 1
ATOM 659 C CA . THR A 1 86 ? 1.141 -2.863 19.556 1.00 96.88 86 THR A CA 1
ATOM 660 C C . THR A 1 86 ? 1.936 -1.567 19.649 1.00 96.88 86 THR A C 1
ATOM 662 O O . THR A 1 86 ? 3.140 -1.573 19.423 1.00 96.88 86 THR A O 1
ATOM 665 N N . ALA A 1 87 ? 1.291 -0.465 20.042 1.00 96.94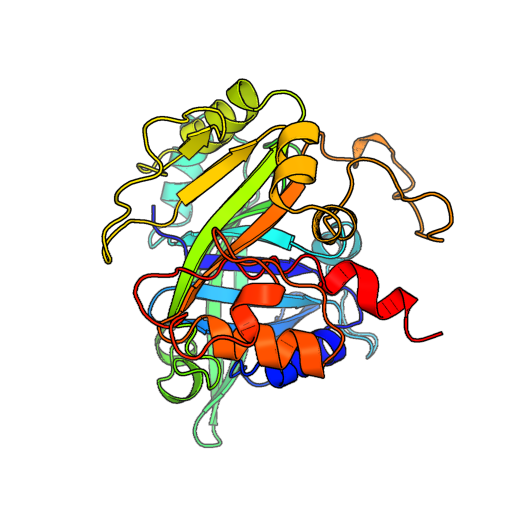 87 ALA A N 1
ATOM 666 C CA . ALA A 1 87 ? 1.976 0.802 20.264 1.00 96.94 87 ALA A CA 1
ATOM 667 C C . ALA A 1 87 ? 3.060 0.684 21.344 1.00 96.94 87 ALA A C 1
ATOM 669 O O . ALA A 1 87 ? 4.174 1.160 21.153 1.00 96.94 87 ALA A O 1
ATOM 670 N N . SER A 1 88 ? 2.744 0.018 22.455 1.00 96.50 88 SER A N 1
ATOM 671 C CA . SER A 1 88 ? 3.674 -0.175 23.570 1.00 96.50 88 SER A CA 1
ATOM 672 C C . SER A 1 88 ? 4.854 -1.078 23.188 1.00 96.50 88 SER A C 1
ATOM 674 O O . SER A 1 88 ? 5.997 -0.736 23.477 1.00 96.50 88 SER A O 1
ATOM 676 N N . ASP A 1 89 ? 4.601 -2.182 22.483 1.00 95.88 89 ASP A N 1
ATOM 677 C CA . ASP A 1 89 ? 5.635 -3.131 22.051 1.00 95.88 89 ASP A CA 1
ATOM 678 C C . ASP A 1 89 ? 6.579 -2.497 21.019 1.00 95.88 89 ASP A C 1
ATOM 680 O O . ASP A 1 89 ? 7.800 -2.581 21.137 1.00 95.88 89 ASP A O 1
ATOM 684 N N . VAL A 1 90 ? 6.029 -1.790 20.027 1.00 96.62 90 VAL A N 1
ATOM 685 C CA . VAL A 1 90 ? 6.826 -1.095 19.005 1.00 96.62 90 VAL A CA 1
ATOM 686 C C . VAL A 1 90 ? 7.598 0.079 19.619 1.00 96.62 90 VA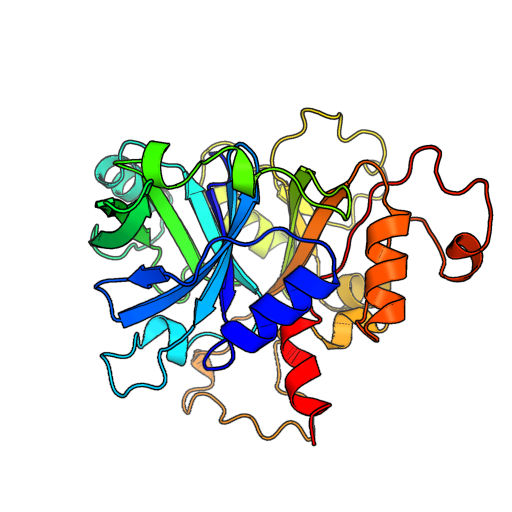L A C 1
ATOM 688 O O . VAL A 1 90 ? 8.741 0.325 19.233 1.00 96.62 90 VAL A O 1
ATOM 691 N N . ALA A 1 91 ? 7.039 0.757 20.627 1.00 97.00 91 ALA A N 1
ATOM 692 C CA . ALA A 1 91 ? 7.771 1.767 21.388 1.00 97.00 91 ALA A CA 1
ATOM 693 C C . ALA A 1 91 ? 8.928 1.168 22.199 1.00 97.00 91 ALA A C 1
ATOM 695 O O . ALA A 1 91 ? 10.015 1.745 22.240 1.00 97.00 91 ALA A O 1
ATOM 696 N N . ALA A 1 92 ? 8.742 -0.020 22.782 1.00 96.81 92 ALA A N 1
ATOM 697 C CA . ALA A 1 92 ? 9.808 -0.750 23.468 1.00 96.81 92 ALA A CA 1
ATOM 698 C C . ALA A 1 92 ? 10.941 -1.177 22.516 1.00 96.81 92 ALA A C 1
ATOM 700 O O . ALA A 1 92 ? 12.088 -1.303 22.944 1.00 96.81 92 ALA A O 1
ATOM 701 N N . HIS A 1 93 ? 10.655 -1.323 21.218 1.00 96.00 93 HIS A N 1
ATOM 702 C CA . HIS A 1 93 ? 11.671 -1.508 20.181 1.00 96.00 93 HIS A CA 1
ATOM 703 C C . HIS A 1 93 ? 12.381 -0.210 19.758 1.00 96.00 93 HIS A C 1
ATOM 705 O O . HIS A 1 93 ? 13.224 -0.251 18.867 1.00 96.00 93 HIS A O 1
ATOM 711 N N . GLY A 1 94 ? 12.102 0.931 20.394 1.00 96.44 94 GLY A N 1
ATOM 712 C CA . GLY A 1 94 ? 12.824 2.189 20.177 1.00 96.44 94 GLY A CA 1
ATOM 713 C C . GLY A 1 94 ? 12.206 3.122 19.137 1.00 96.44 94 GLY A C 1
ATOM 714 O O . GLY A 1 94 ? 12.866 4.072 18.722 1.00 96.44 94 GLY A O 1
ATOM 715 N N . PHE A 1 95 ? 10.959 2.883 18.723 1.00 97.31 95 PHE A N 1
ATOM 716 C CA . PHE A 1 95 ? 10.243 3.772 17.808 1.00 97.31 95 PHE A CA 1
ATOM 717 C C . PHE A 1 95 ? 9.299 4.720 18.546 1.00 97.31 95 PHE A C 1
ATOM 719 O O . PHE A 1 95 ? 8.694 4.378 19.557 1.00 97.31 95 PHE A O 1
ATOM 726 N N . THR A 1 96 ? 9.097 5.910 17.993 1.00 97.56 96 THR A N 1
ATOM 727 C CA . THR A 1 96 ? 8.054 6.833 18.450 1.00 97.56 96 THR A CA 1
ATOM 728 C C . THR A 1 96 ? 6.806 6.669 17.590 1.00 97.56 96 THR A C 1
ATOM 730 O O . THR A 1 96 ? 6.885 6.698 16.361 1.00 97.56 96 THR A O 1
ATOM 733 N N . LEU A 1 97 ? 5.640 6.533 18.222 1.00 96.19 97 LEU A N 1
ATOM 734 C CA . LEU A 1 97 ? 4.354 6.402 17.538 1.00 96.19 97 LEU A CA 1
ATOM 735 C C . LEU A 1 97 ? 3.456 7.619 17.783 1.00 96.19 97 LEU A C 1
ATOM 737 O O . LEU A 1 97 ? 3.596 8.345 18.767 1.00 96.19 97 LEU A O 1
ATOM 741 N N . GLY A 1 98 ? 2.531 7.857 16.860 1.00 95.06 98 GLY A N 1
ATOM 742 C CA . GLY A 1 98 ? 1.402 8.755 17.064 1.00 95.06 98 GLY A CA 1
ATOM 743 C C . GLY A 1 98 ? 0.341 8.156 17.989 1.00 95.06 98 GLY A C 1
ATOM 744 O O . GLY A 1 98 ? 0.402 6.972 18.331 1.00 95.06 98 GLY A O 1
ATOM 745 N N . PRO A 1 99 ? -0.658 8.960 18.387 1.00 95.38 99 PRO A N 1
ATOM 746 C CA . PRO A 1 99 ? -1.772 8.461 19.180 1.00 95.38 99 PRO A CA 1
ATOM 747 C C . PRO A 1 99 ? -2.556 7.390 18.411 1.00 95.38 99 PRO A C 1
ATOM 749 O O . PRO A 1 99 ? -2.635 7.418 17.181 1.00 95.38 99 PRO A O 1
ATOM 752 N N . VAL A 1 100 ? -3.185 6.475 19.150 1.00 97.00 100 VAL A N 1
ATOM 753 C CA . VAL A 1 100 ? -4.163 5.538 18.587 1.00 97.00 100 VAL A CA 1
ATOM 754 C C . VAL A 1 100 ? -5.352 6.336 18.050 1.00 97.00 100 VAL A C 1
ATOM 756 O O . VAL A 1 100 ? -5.975 7.108 18.777 1.00 97.00 100 VAL A O 1
ATOM 759 N N . GLN A 1 101 ? -5.671 6.151 16.773 1.00 96.38 101 GLN A N 1
ATOM 760 C CA . GLN A 1 101 ? -6.740 6.865 16.079 1.00 96.38 101 GLN A CA 1
ATOM 761 C C . GLN A 1 101 ? -7.856 5.911 15.680 1.00 96.38 101 GLN A C 1
ATOM 763 O O . GLN A 1 101 ? -7.594 4.847 15.126 1.00 96.38 101 GLN A O 1
ATOM 768 N N . ARG A 1 102 ? -9.102 6.324 15.917 1.00 97.25 102 ARG A N 1
ATOM 769 C CA . ARG A 1 102 ? -10.313 5.612 15.502 1.00 97.25 102 ARG A CA 1
ATOM 770 C C . ARG A 1 102 ? -11.021 6.422 14.426 1.00 97.25 102 ARG A C 1
ATOM 772 O O . ARG A 1 102 ? -11.179 7.630 14.584 1.00 97.25 102 ARG A O 1
ATOM 779 N N . PHE A 1 103 ? -11.421 5.774 13.340 1.00 95.31 103 PHE A N 1
ATOM 780 C CA . PHE A 1 103 ? -12.136 6.423 12.242 1.00 95.31 103 PHE A CA 1
ATOM 781 C C . PHE A 1 103 ? -13.005 5.419 11.487 1.00 95.31 103 PHE A C 1
ATOM 783 O O . PHE A 1 103 ? -12.953 4.212 11.735 1.00 95.31 103 PHE A O 1
ATOM 790 N N . SER A 1 104 ? -13.819 5.932 10.569 1.00 96.06 104 SER A N 1
ATOM 791 C CA . SER A 1 104 ? -14.719 5.126 9.758 1.00 96.06 104 SER A CA 1
ATOM 792 C C . SER A 1 104 ? -14.705 5.549 8.295 1.00 96.06 104 SER A C 1
ATOM 794 O O . SER A 1 104 ? -14.218 6.624 7.919 1.00 96.06 104 SER A O 1
ATOM 796 N N . ARG A 1 105 ? -15.237 4.657 7.467 1.00 94.94 105 ARG A N 1
ATOM 797 C CA . ARG A 1 105 ? -15.521 4.860 6.055 1.00 94.94 105 ARG A CA 1
ATOM 798 C C . ARG A 1 105 ? -16.920 4.305 5.786 1.00 94.94 105 ARG A C 1
ATOM 800 O O . ARG A 1 105 ? -17.093 3.089 5.909 1.00 94.94 105 ARG A O 1
ATOM 807 N N . PRO A 1 106 ? -17.900 5.148 5.428 1.00 94.38 106 PRO A N 1
ATOM 808 C CA . PRO A 1 106 ? -19.213 4.666 5.039 1.00 94.38 106 PRO A CA 1
ATOM 809 C C . PRO A 1 106 ? -19.097 3.740 3.829 1.00 94.38 106 PRO A C 1
ATOM 811 O O . PRO A 1 106 ? -18.357 4.021 2.882 1.00 94.38 106 PRO A O 1
ATOM 814 N N . VAL A 1 107 ? -19.839 2.643 3.867 1.00 93.88 107 VAL A N 1
ATOM 815 C CA . VAL A 1 107 ? -19.991 1.684 2.777 1.00 93.88 107 VAL A CA 1
ATOM 816 C C . VAL A 1 107 ? -21.473 1.449 2.525 1.00 93.88 107 VAL A C 1
ATOM 818 O O . VAL A 1 107 ? -22.302 1.545 3.432 1.00 93.88 107 VAL A O 1
ATOM 821 N N . GLU A 1 108 ? -21.811 1.148 1.280 1.00 92.31 108 GLU A N 1
ATOM 822 C CA . GLU A 1 108 ? -23.154 0.734 0.895 1.00 92.31 108 GLU A CA 1
ATOM 823 C C . GLU A 1 108 ? -23.135 -0.762 0.596 1.00 92.31 108 GLU A C 1
ATOM 825 O O . GLU A 1 108 ? -22.371 -1.227 -0.250 1.00 92.31 108 GLU A O 1
ATOM 830 N N . ILE A 1 109 ? -23.954 -1.516 1.323 1.00 88.88 109 ILE A N 1
ATOM 831 C CA . ILE A 1 109 ? -24.057 -2.968 1.208 1.00 88.88 109 ILE A CA 1
ATOM 832 C C . ILE A 1 109 ? -25.528 -3.314 1.055 1.00 88.88 109 ILE A C 1
ATOM 834 O O . ILE A 1 109 ? -26.329 -3.012 1.937 1.00 88.88 109 ILE A O 1
ATOM 838 N N . ASP A 1 110 ? -25.877 -3.929 -0.075 1.00 87.94 110 ASP A N 1
ATOM 839 C CA . ASP A 1 110 ? -27.244 -4.356 -0.387 1.00 87.94 110 ASP A CA 1
ATOM 840 C C . ASP A 1 110 ? -28.269 -3.202 -0.242 1.00 87.94 110 ASP A C 1
ATOM 842 O O . ASP A 1 110 ? -29.377 -3.380 0.262 1.00 87.94 110 ASP A O 1
ATOM 846 N N . GLY A 1 111 ? -27.866 -1.987 -0.647 1.00 89.06 111 GLY A N 1
ATOM 847 C CA . GLY A 1 111 ? -28.664 -0.755 -0.560 1.00 89.06 111 GLY A CA 1
ATOM 848 C C . GLY A 1 111 ? -28.724 -0.111 0.831 1.00 89.06 111 GLY A C 1
ATOM 849 O O . GLY A 1 111 ? -29.466 0.848 1.037 1.00 89.06 111 GLY A O 1
ATOM 850 N N . LEU A 1 112 ? -27.973 -0.628 1.809 1.00 92.12 112 LEU A N 1
ATOM 851 C CA . LEU A 1 112 ? -27.941 -0.119 3.177 1.00 92.12 112 LEU A CA 1
ATOM 852 C C . LEU A 1 112 ? -26.592 0.522 3.500 1.00 92.12 112 LEU A C 1
ATOM 854 O O . LEU A 1 112 ? -25.537 -0.089 3.325 1.00 92.12 112 LEU A O 1
ATOM 858 N N . HIS A 1 113 ? -26.633 1.726 4.070 1.00 93.81 113 HIS A N 1
ATOM 859 C CA . HIS A 1 113 ? -25.440 2.369 4.611 1.00 93.81 113 HIS A CA 1
ATOM 860 C C . HIS A 1 113 ? -24.994 1.694 5.914 1.00 93.81 113 HIS A C 1
ATOM 862 O O . HIS A 1 113 ? -25.797 1.410 6.815 1.00 93.81 113 HIS A O 1
ATOM 868 N N . ARG A 1 114 ? -23.693 1.429 5.996 1.00 96.00 114 ARG A N 1
ATOM 869 C CA . ARG A 1 114 ? -22.978 0.897 7.159 1.00 96.00 114 ARG A CA 1
ATOM 870 C C . ARG A 1 114 ? -21.639 1.615 7.278 1.00 96.00 114 ARG A C 1
ATOM 872 O O . ARG A 1 114 ? -21.139 2.138 6.288 1.00 96.00 114 ARG A O 1
ATOM 879 N N . ASP A 1 115 ? -21.037 1.591 8.458 1.00 96.75 115 ASP A N 1
ATOM 880 C CA . ASP A 1 115 ? -19.705 2.154 8.668 1.00 96.75 115 ASP A CA 1
ATOM 881 C C . ASP A 1 115 ? -18.678 1.038 8.806 1.00 96.75 115 ASP A C 1
ATOM 883 O O . ASP A 1 115 ? -18.693 0.290 9.784 1.00 96.75 115 ASP A O 1
ATOM 887 N N . ALA A 1 116 ? -17.750 0.960 7.851 1.00 97.00 116 ALA A N 1
ATOM 888 C CA . ALA A 1 116 ? -16.525 0.210 8.067 1.00 97.00 116 ALA A CA 1
ATOM 889 C C . ALA A 1 116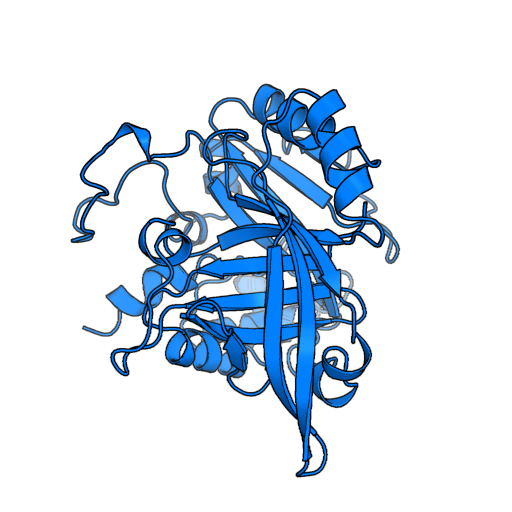 ? -15.662 0.993 9.068 1.00 97.00 116 ALA A C 1
ATOM 891 O O . ALA A 1 116 ? -15.379 2.172 8.840 1.00 97.00 116 ALA A O 1
ATOM 892 N N . THR A 1 117 ? -15.281 0.376 10.186 1.00 98.12 117 THR A N 1
ATOM 893 C CA . THR A 1 117 ? -14.594 1.051 11.299 1.00 98.12 117 THR A CA 1
ATOM 894 C C . THR A 1 117 ? -13.211 0.469 11.558 1.00 98.12 117 THR A C 1
ATOM 896 O O . THR A 1 117 ? -12.989 -0.741 11.472 1.00 98.12 117 THR A O 1
ATOM 899 N N . PHE A 1 118 ? -12.271 1.358 11.880 1.00 97.88 118 PHE A N 1
ATOM 900 C CA . PHE A 1 118 ? -10.850 1.042 11.961 1.00 97.88 118 PHE A CA 1
ATOM 901 C C . PHE A 1 118 ? -10.208 1.699 13.180 1.00 97.88 118 PHE A C 1
ATOM 903 O O . PHE A 1 118 ? -10.583 2.807 13.584 1.00 97.88 118 PHE A O 1
ATOM 910 N N . VAL A 1 119 ? -9.186 1.041 13.720 1.00 98.44 119 VAL A N 1
ATOM 911 C CA . VAL A 1 119 ? -8.267 1.618 14.701 1.00 98.44 119 VAL A CA 1
ATOM 912 C C . VAL A 1 119 ? -6.856 1.537 14.146 1.00 98.44 119 VAL A C 1
ATOM 914 O O . VAL A 1 119 ? -6.404 0.465 13.758 1.00 98.44 119 VAL A O 1
ATOM 917 N N . THR A 1 120 ? -6.140 2.656 14.112 1.00 97.62 120 THR A N 1
ATOM 918 C CA . THR A 1 120 ? -4.762 2.693 13.614 1.00 97.62 120 THR A CA 1
ATOM 919 C C . THR A 1 120 ? -3.810 3.314 14.612 1.00 97.62 120 THR A C 1
ATOM 921 O O . THR A 1 120 ? -4.148 4.307 15.255 1.00 97.62 120 THR A O 1
ATOM 924 N N . VAL A 1 121 ? -2.587 2.800 14.654 1.00 97.38 121 VAL A N 1
ATOM 925 C CA . VAL A 1 121 ? -1.444 3.456 15.293 1.00 97.38 121 VAL A CA 1
ATOM 926 C C . VAL A 1 121 ? -0.303 3.539 14.288 1.00 97.38 121 VAL A C 1
ATOM 928 O O . VAL A 1 121 ? -0.037 2.580 13.569 1.00 97.38 121 VAL A O 1
ATOM 931 N N . ARG A 1 122 ? 0.342 4.703 14.186 1.00 96.19 122 ARG A N 1
ATOM 932 C CA . ARG A 1 122 ? 1.341 4.992 13.145 1.00 96.19 122 ARG A CA 1
ATOM 933 C C . ARG A 1 122 ? 2.680 5.326 13.768 1.00 96.19 122 ARG A C 1
ATOM 935 O O . ARG A 1 122 ? 2.699 5.962 14.819 1.00 96.19 122 ARG A O 1
ATOM 942 N N . LEU A 1 123 ? 3.780 4.954 13.119 1.00 96.44 123 LEU A N 1
ATOM 943 C CA . LEU A 1 123 ? 5.068 5.552 13.460 1.00 96.44 123 LEU A CA 1
ATOM 944 C C . LEU A 1 123 ? 5.013 7.059 13.189 1.00 96.44 123 LEU A C 1
ATOM 946 O O . LEU A 1 123 ? 4.350 7.502 12.249 1.00 96.44 123 LEU A O 1
ATOM 950 N N . GLN A 1 124 ? 5.725 7.843 13.996 1.00 93.62 124 GLN A N 1
ATOM 951 C CA . GLN A 1 124 ? 5.982 9.237 13.648 1.00 93.62 124 GLN A CA 1
ATOM 952 C C . GLN A 1 124 ? 6.789 9.322 12.336 1.00 93.62 124 GLN A C 1
ATOM 954 O O . GLN A 1 124 ? 7.495 8.372 11.975 1.00 93.62 124 GLN A O 1
ATOM 959 N N . PRO A 1 125 ? 6.713 10.439 11.593 1.00 88.56 125 PRO A N 1
ATOM 960 C CA . PRO A 1 125 ? 7.569 10.651 10.430 1.00 88.56 125 PRO A CA 1
ATOM 961 C C . PRO A 1 125 ? 9.062 10.521 10.779 1.00 88.56 125 PRO A C 1
ATOM 963 O O . PRO A 1 125 ? 9.492 10.898 11.868 1.00 88.56 125 PRO A O 1
ATOM 966 N N . GLY A 1 126 ? 9.854 9.967 9.855 1.00 87.50 126 GLY A N 1
ATOM 967 C CA . GLY A 1 126 ? 11.315 9.855 9.996 1.00 87.50 126 GLY A CA 1
ATOM 968 C C . GLY A 1 126 ? 11.813 8.738 10.920 1.00 87.50 126 GLY A C 1
ATOM 969 O O . GLY A 1 126 ? 13.010 8.641 11.156 1.00 87.50 126 GLY A O 1
ATOM 970 N N . GLN A 1 127 ? 10.927 7.885 11.444 1.00 92.69 127 GLN A N 1
ATOM 971 C CA . GLN A 1 127 ? 11.316 6.741 12.285 1.00 92.69 127 GLN A CA 1
ATOM 972 C C . GLN A 1 127 ? 11.946 5.583 11.498 1.00 92.69 127 GLN A C 1
ATOM 974 O O . GLN A 1 127 ? 12.678 4.773 12.060 1.00 92.69 127 GLN A O 1
ATOM 979 N N . VAL A 1 128 ? 11.645 5.498 10.203 1.00 92.31 128 VAL A N 1
ATOM 980 C CA . VAL A 1 128 ? 12.280 4.584 9.253 1.00 92.31 128 VAL A CA 1
ATOM 981 C C . VAL A 1 128 ? 12.710 5.367 8.024 1.00 92.31 128 VAL A C 1
ATOM 983 O O . VAL A 1 128 ? 12.077 6.357 7.647 1.00 92.31 128 VAL A O 1
ATOM 986 N N . ASP A 1 129 ? 13.761 4.883 7.376 1.00 90.50 129 ASP A N 1
ATOM 987 C CA . ASP A 1 129 ? 14.390 5.562 6.247 1.00 90.50 129 ASP A CA 1
ATOM 988 C C . ASP A 1 129 ? 13.517 5.584 4.991 1.00 90.50 129 ASP A C 1
ATOM 990 O O . ASP A 1 129 ? 13.770 6.380 4.100 1.00 90.50 129 ASP A O 1
ATOM 994 N N . ALA A 1 130 ? 12.493 4.735 4.892 1.00 90.00 130 ALA A N 1
ATOM 995 C CA . ALA A 1 130 ? 11.620 4.640 3.727 1.00 90.00 130 ALA A CA 1
ATOM 996 C C . ALA A 1 130 ? 10.162 4.489 4.153 1.00 90.00 130 ALA A C 1
ATOM 998 O O . ALA A 1 130 ? 9.873 3.704 5.046 1.00 90.00 130 ALA A O 1
ATOM 999 N N . GLY A 1 131 ? 9.245 5.175 3.468 1.00 88.12 131 GLY A N 1
ATOM 1000 C CA . GLY A 1 131 ? 7.808 4.949 3.646 1.00 88.12 131 GLY A CA 1
ATOM 1001 C C . GLY A 1 131 ? 7.214 5.369 4.999 1.00 88.12 131 GLY A C 1
ATOM 1002 O O . GLY A 1 131 ? 7.901 5.776 5.935 1.00 88.12 131 GLY A O 1
ATOM 1003 N N . ARG A 1 132 ? 5.887 5.290 5.083 1.00 92.81 132 ARG A N 1
ATOM 1004 C CA . ARG A 1 132 ? 5.111 5.339 6.323 1.00 92.81 132 ARG A CA 1
ATOM 1005 C C . ARG A 1 132 ? 4.819 3.915 6.764 1.00 92.81 132 ARG A C 1
ATOM 1007 O O . ARG A 1 132 ? 4.398 3.090 5.956 1.00 92.81 132 ARG A O 1
ATOM 1014 N N . VAL A 1 133 ? 4.988 3.650 8.055 1.00 95.94 133 VAL A N 1
ATOM 1015 C CA . VAL A 1 133 ? 4.658 2.356 8.655 1.00 95.94 133 VAL A CA 1
ATOM 1016 C C . VAL A 1 133 ? 3.584 2.552 9.709 1.00 95.94 133 VAL A C 1
ATOM 1018 O O . VAL A 1 133 ? 3.697 3.427 10.573 1.00 95.94 133 VAL A O 1
ATOM 1021 N N . TYR A 1 134 ? 2.531 1.747 9.639 1.00 95.69 134 TYR A N 1
ATOM 1022 C CA . TYR A 1 134 ? 1.475 1.764 10.640 1.00 95.69 134 TYR A CA 1
ATOM 1023 C C . TYR A 1 134 ? 0.816 0.403 10.833 1.00 95.69 134 TYR A C 1
ATOM 1025 O O . TYR A 1 134 ? 1.106 -0.564 10.137 1.00 95.69 134 TYR A O 1
ATOM 1033 N N . TYR A 1 135 ? -0.054 0.336 11.831 1.00 98.06 135 TYR A N 1
ATOM 1034 C CA . TYR A 1 135 ? -0.760 -0.866 12.233 1.00 98.06 135 TYR A CA 1
ATOM 1035 C C . TYR A 1 135 ? -2.253 -0.584 12.193 1.00 98.06 135 TYR A C 1
ATOM 1037 O O . TYR A 1 135 ? -2.677 0.494 12.620 1.00 98.06 135 TYR A O 1
ATOM 1045 N N . CYS A 1 136 ? -3.032 -1.525 11.670 1.00 98.12 136 CYS A N 1
ATOM 1046 C CA . CYS A 1 136 ? -4.470 -1.383 11.497 1.00 98.12 136 CYS A CA 1
ATOM 1047 C C . CYS A 1 136 ? -5.217 -2.551 12.140 1.00 98.12 136 CYS A C 1
ATOM 1049 O O . CYS A 1 136 ? -4.898 -3.716 11.903 1.00 98.12 136 CYS A O 1
ATOM 1051 N N . GLN A 1 137 ? -6.228 -2.210 12.931 1.00 98.50 137 GLN A N 1
ATOM 1052 C CA . GLN A 1 137 ? -7.275 -3.111 13.371 1.00 98.50 137 GLN A CA 1
ATOM 1053 C C . GLN A 1 137 ? -8.553 -2.779 12.610 1.00 98.50 137 GLN A C 1
ATOM 1055 O O . GLN A 1 137 ? -9.044 -1.649 12.670 1.00 98.50 137 GLN A O 1
ATOM 1060 N N . HIS A 1 138 ? -9.125 -3.782 11.953 1.00 98.00 138 HIS A N 1
ATOM 1061 C CA . HIS A 1 138 ? -10.462 -3.707 11.372 1.00 98.00 138 HIS A CA 1
ATOM 1062 C C . HIS A 1 138 ? -11.471 -4.173 12.416 1.00 98.00 138 HIS A C 1
ATOM 1064 O O . HIS A 1 138 ? -11.382 -5.299 12.896 1.00 98.00 138 HIS A O 1
ATOM 1070 N N . LEU A 1 139 ? -12.416 -3.310 12.791 1.00 98.25 139 LEU A N 1
ATOM 1071 C CA . LEU A 1 139 ? -13.454 -3.648 13.775 1.00 98.25 139 LEU A CA 1
ATOM 1072 C C . LEU A 1 139 ? -14.699 -4.264 13.126 1.00 98.25 139 LEU A C 1
ATOM 1074 O O . LEU A 1 139 ? -15.476 -4.932 13.800 1.00 98.25 139 LEU A O 1
ATOM 1078 N N . THR A 1 140 ? -14.868 -4.043 11.824 1.00 97.38 140 THR A N 1
ATOM 1079 C CA . THR A 1 140 ? -15.961 -4.575 10.996 1.00 97.38 140 THR A CA 1
ATOM 1080 C C . THR A 1 140 ? -15.394 -5.171 9.696 1.00 97.38 140 THR A C 1
ATOM 1082 O O . THR A 1 140 ? -15.665 -4.647 8.605 1.00 97.38 140 THR A O 1
ATOM 1085 N N . PRO A 1 141 ? -14.509 -6.185 9.770 1.00 96.31 141 PRO A N 1
ATOM 1086 C CA . PRO A 1 141 ? -13.843 -6.756 8.595 1.00 96.31 141 PRO A CA 1
ATOM 1087 C C . PRO A 1 141 ? -14.826 -7.332 7.565 1.00 96.31 141 PRO A C 1
ATOM 1089 O O . PRO A 1 141 ? -14.561 -7.274 6.367 1.00 96.31 141 PRO A O 1
ATOM 1092 N N . GLU A 1 142 ? -15.995 -7.806 7.995 1.00 95.50 142 GLU A N 1
ATOM 1093 C CA . GLU A 1 142 ? -17.074 -8.322 7.145 1.00 95.50 142 GLU A CA 1
ATOM 1094 C C . GLU A 1 142 ? -17.664 -7.278 6.182 1.00 95.50 142 GLU A C 1
ATOM 1096 O O . GLU A 1 142 ? -18.250 -7.630 5.157 1.00 95.50 142 GLU A O 1
ATOM 1101 N N . LEU A 1 143 ? -17.495 -5.986 6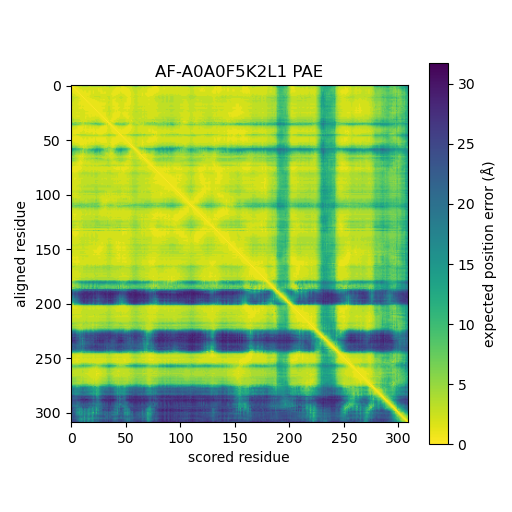.488 1.00 95.69 143 LEU A N 1
ATOM 1102 C CA . LEU A 1 143 ? -17.897 -4.879 5.615 1.00 95.69 143 LEU A CA 1
ATOM 1103 C C . LEU A 1 143 ? -16.819 -4.514 4.584 1.00 95.69 143 LEU A C 1
ATOM 1105 O O . LEU A 1 143 ? -17.090 -3.759 3.650 1.00 95.69 143 LEU A O 1
ATOM 1109 N N . VAL A 1 144 ? -15.599 -5.025 4.757 1.00 95.50 144 VAL A N 1
ATOM 1110 C CA . VAL A 1 144 ? -14.424 -4.706 3.936 1.00 95.50 144 VAL A CA 1
ATOM 1111 C C . VAL A 1 144 ? -14.082 -5.878 3.014 1.00 95.50 144 VAL A C 1
ATOM 1113 O O . VAL A 1 144 ? -13.966 -5.690 1.804 1.00 95.50 144 VAL A O 1
ATOM 1116 N N . TRP A 1 145 ? -13.986 -7.096 3.553 1.00 96.44 145 TRP A N 1
ATOM 1117 C CA . TRP A 1 145 ? -13.659 -8.312 2.803 1.00 96.44 145 TRP A CA 1
ATOM 1118 C C . TRP A 1 145 ? -14.910 -8.996 2.251 1.00 96.44 145 TRP A C 1
ATOM 1120 O O . TRP A 1 145 ? -15.480 -9.904 2.855 1.00 96.44 145 TRP A O 1
ATOM 1130 N N . ARG A 1 146 ? -15.338 -8.560 1.064 1.00 94.94 146 ARG A N 1
ATOM 1131 C CA . ARG A 1 146 ? -16.473 -9.137 0.331 1.00 94.94 146 ARG A CA 1
ATOM 1132 C C . ARG A 1 146 ? -15.983 -9.965 -0.854 1.00 94.94 146 ARG A C 1
ATOM 1134 O O . ARG A 1 146 ? -15.163 -9.488 -1.634 1.00 94.94 146 ARG A O 1
ATOM 1141 N N . SER A 1 147 ? -16.552 -11.157 -1.044 1.00 95.06 147 SER A N 1
ATOM 1142 C CA . SER A 1 147 ? -16.130 -12.119 -2.080 1.00 95.06 147 SER A CA 1
ATOM 1143 C C . SER A 1 147 ? -16.089 -11.537 -3.496 1.00 95.06 147 SER A C 1
ATOM 1145 O O . SER A 1 147 ? -15.179 -11.836 -4.261 1.00 95.06 147 SER A O 1
ATOM 1147 N N . GLN A 1 148 ? -17.029 -10.648 -3.824 1.00 94.75 148 GLN A N 1
ATOM 1148 C CA . GLN A 1 148 ? -17.124 -9.968 -5.120 1.00 94.75 148 GLN A CA 1
ATOM 1149 C C . GLN A 1 148 ? -15.899 -9.110 -5.494 1.00 94.75 148 GLN A C 1
ATOM 1151 O O . GLN A 1 148 ? -15.760 -8.737 -6.654 1.00 94.75 148 GLN A O 1
ATOM 1156 N N . TRP A 1 149 ? -15.033 -8.770 -4.533 1.00 96.50 149 TRP A N 1
ATOM 1157 C CA . TRP A 1 149 ? -13.844 -7.942 -4.756 1.00 96.50 149 TRP A CA 1
ATOM 1158 C C . TRP A 1 149 ? -12.530 -8.734 -4.728 1.00 96.50 149 TRP A C 1
ATOM 1160 O O . TRP A 1 149 ? -11.496 -8.160 -5.055 1.00 96.50 149 TRP A O 1
ATOM 1170 N N . LEU A 1 150 ? -12.557 -10.024 -4.364 1.00 96.25 150 LEU A N 1
ATOM 1171 C CA . LEU A 1 150 ? -11.353 -10.843 -4.139 1.00 96.25 150 LEU A CA 1
ATOM 1172 C C . LEU A 1 150 ? -10.793 -11.494 -5.412 1.00 96.25 150 LEU A C 1
ATOM 1174 O O . LEU A 1 150 ? -9.689 -12.026 -5.404 1.00 96.25 150 LEU A O 1
ATOM 1178 N N . THR A 1 151 ? -11.555 -11.496 -6.507 1.00 94.62 151 THR A N 1
ATOM 1179 C CA . THR A 1 151 ? -11.145 -12.112 -7.776 1.00 94.62 151 THR A CA 1
ATOM 1180 C C . THR A 1 151 ? -10.804 -11.044 -8.805 1.00 94.62 151 THR A C 1
ATOM 1182 O O . THR A 1 151 ? -11.504 -10.037 -8.918 1.00 94.62 151 THR A O 1
ATOM 1185 N N . HIS A 1 152 ? -9.737 -11.265 -9.572 1.00 94.31 152 HIS A N 1
ATOM 1186 C CA . HIS A 1 152 ? -9.235 -10.330 -10.578 1.00 94.31 152 HIS A CA 1
ATOM 1187 C C . HIS A 1 152 ? -9.077 -11.019 -11.935 1.00 94.31 152 HIS A C 1
ATOM 1189 O O . HIS A 1 152 ? -8.559 -12.132 -12.021 1.00 94.31 152 HIS A O 1
ATOM 1195 N N . GLU A 1 153 ? -9.465 -10.340 -13.015 1.00 93.12 153 GLU A N 1
ATOM 1196 C CA . GLU A 1 153 ? -9.359 -10.874 -14.381 1.00 93.12 153 GLU A CA 1
ATOM 1197 C C . GLU A 1 153 ? -7.911 -11.057 -14.853 1.00 93.12 153 GLU A C 1
ATOM 1199 O O . GLU A 1 153 ? -7.647 -11.715 -15.860 1.00 93.12 153 GLU A O 1
ATOM 1204 N N . ASN A 1 154 ? -6.963 -10.431 -14.161 1.00 88.62 154 ASN A N 1
ATOM 1205 C CA . ASN A 1 154 ? -5.538 -10.558 -14.435 1.00 88.62 154 ASN A CA 1
ATOM 1206 C C . ASN A 1 154 ? -4.869 -11.743 -13.724 1.00 88.62 154 ASN A C 1
ATOM 1208 O O . ASN A 1 154 ? -3.670 -11.950 -13.903 1.00 88.62 154 ASN A O 1
ATOM 1212 N N . GLY A 1 155 ? -5.628 -12.509 -12.933 1.00 87.94 155 GLY A N 1
ATOM 1213 C CA . GLY A 1 155 ? -5.146 -13.698 -12.237 1.00 87.94 155 GLY A CA 1
ATOM 1214 C C . GLY A 1 155 ? -4.219 -13.415 -11.054 1.00 87.94 155 GLY A C 1
ATOM 1215 O O . GLY A 1 155 ? -3.642 -14.357 -10.514 1.00 87.94 155 GLY A O 1
ATOM 1216 N N . VAL A 1 156 ? -4.042 -12.151 -10.649 1.00 88.81 156 VAL A N 1
ATOM 1217 C CA . VAL A 1 156 ? -3.338 -11.809 -9.408 1.00 88.81 156 VAL A CA 1
ATOM 1218 C C . VAL A 1 156 ? -4.162 -12.279 -8.215 1.00 88.81 156 VAL A C 1
ATOM 1220 O O . VAL A 1 156 ? -5.365 -12.052 -8.163 1.00 88.81 156 VAL A O 1
ATOM 1223 N N . GLN A 1 157 ? -3.496 -12.891 -7.240 1.00 89.00 157 GLN A N 1
ATOM 1224 C CA . GLN A 1 157 ? -4.136 -13.449 -6.047 1.00 89.00 157 GLN A CA 1
ATOM 1225 C C . GLN A 1 157 ? -3.704 -12.764 -4.754 1.00 89.00 157 GLN A C 1
ATOM 1227 O O . GLN A 1 157 ? -4.470 -12.710 -3.799 1.00 89.00 157 GLN A O 1
ATOM 1232 N N . ARG A 1 158 ? -2.461 -12.271 -4.678 1.00 89.56 158 ARG A N 1
ATOM 1233 C CA . ARG A 1 158 ? -1.938 -11.646 -3.454 1.00 89.56 158 ARG A CA 1
ATOM 1234 C C . ARG A 1 158 ? -0.703 -10.793 -3.694 1.00 89.56 158 ARG A C 1
ATOM 1236 O O . ARG A 1 158 ? 0.107 -11.082 -4.570 1.00 89.56 158 ARG A O 1
ATOM 1243 N N . ILE A 1 159 ? -0.496 -9.801 -2.832 1.00 90.38 159 ILE A N 1
ATOM 1244 C CA . ILE A 1 159 ? 0.818 -9.175 -2.603 1.00 90.38 159 ILE A CA 1
ATOM 1245 C C . ILE A 1 159 ? 1.736 -10.176 -1.892 1.00 90.38 159 ILE A C 1
ATOM 1247 O O . ILE A 1 159 ? 1.328 -10.776 -0.898 1.00 90.38 159 ILE A O 1
ATOM 1251 N N . ILE A 1 160 ? 2.971 -10.332 -2.373 1.00 87.00 160 ILE A N 1
ATOM 1252 C CA . ILE A 1 160 ? 3.971 -11.226 -1.762 1.00 87.00 160 ILE A CA 1
ATOM 1253 C C . ILE A 1 160 ? 5.245 -10.521 -1.320 1.00 87.00 160 ILE A C 1
ATOM 1255 O O . ILE A 1 160 ? 5.944 -11.044 -0.457 1.00 87.00 160 ILE A O 1
ATOM 1259 N N . ALA A 1 161 ? 5.563 -9.352 -1.882 1.00 88.06 161 ALA A N 1
ATOM 1260 C CA . ALA A 1 161 ? 6.706 -8.591 -1.403 1.00 88.06 161 ALA A CA 1
ATOM 1261 C C . ALA A 1 161 ? 6.571 -7.086 -1.620 1.00 88.06 161 ALA A C 1
ATOM 1263 O O . ALA A 1 161 ? 5.952 -6.633 -2.583 1.00 88.06 161 ALA A O 1
ATOM 1264 N N . LEU A 1 162 ? 7.248 -6.331 -0.760 1.00 91.25 162 LEU A N 1
ATOM 1265 C CA . LEU A 1 162 ? 7.568 -4.922 -0.951 1.00 91.25 162 LEU A CA 1
ATOM 1266 C C . LEU A 1 162 ? 9.085 -4.776 -1.084 1.00 91.25 162 LEU A C 1
ATOM 1268 O O . LEU A 1 162 ? 9.836 -5.266 -0.243 1.00 91.25 162 LEU A O 1
ATOM 1272 N N . THR A 1 163 ? 9.541 -4.110 -2.142 1.00 90.31 163 THR A N 1
ATOM 1273 C CA . THR A 1 163 ? 10.950 -3.754 -2.330 1.00 90.31 163 THR A CA 1
ATOM 1274 C C . THR A 1 163 ? 11.190 -2.358 -1.768 1.00 90.31 163 THR A C 1
ATOM 1276 O O . THR A 1 163 ? 10.589 -1.393 -2.238 1.00 90.31 163 THR A O 1
ATOM 1279 N N . VAL A 1 164 ? 12.069 -2.259 -0.777 1.00 91.94 164 VAL A N 1
ATOM 1280 C CA . VAL A 1 164 ? 12.474 -1.028 -0.097 1.00 91.94 164 VAL A CA 1
ATOM 1281 C C . VAL A 1 164 ? 13.901 -0.696 -0.516 1.00 91.94 164 VAL A C 1
ATOM 1283 O O . VAL A 1 164 ? 14.792 -1.547 -0.456 1.00 91.94 164 VAL A O 1
ATOM 1286 N N . VAL A 1 165 ? 14.108 0.533 -0.970 1.00 90.00 165 VAL A N 1
ATOM 1287 C CA . VAL A 1 165 ? 15.369 0.998 -1.546 1.00 90.00 165 VAL A CA 1
ATOM 1288 C C . VAL A 1 165 ? 15.992 2.031 -0.616 1.00 90.00 165 VAL A C 1
ATOM 1290 O O . VAL A 1 165 ? 15.304 2.954 -0.192 1.00 90.00 165 VAL A O 1
ATOM 1293 N N . GLY A 1 166 ? 17.281 1.896 -0.309 1.00 90.81 166 GLY A N 1
ATOM 1294 C CA . GLY A 1 166 ? 18.030 2.863 0.498 1.00 90.81 166 GLY A CA 1
ATOM 1295 C C . GLY A 1 166 ? 19.538 2.718 0.307 1.00 90.81 166 GLY A C 1
ATOM 1296 O O . GLY A 1 166 ? 20.011 1.669 -0.119 1.00 90.81 166 GLY A O 1
ATOM 1297 N N . HIS A 1 167 ? 20.304 3.769 0.606 1.00 90.00 167 HIS A N 1
ATOM 1298 C CA . HIS A 1 167 ? 21.757 3.781 0.375 1.00 90.00 167 HIS A CA 1
ATOM 1299 C C . HIS A 1 167 ? 22.545 2.782 1.239 1.00 90.00 167 HIS A C 1
ATOM 1301 O O . HIS A 1 167 ? 23.593 2.312 0.804 1.00 90.00 167 HIS A O 1
ATOM 1307 N N . ASP A 1 168 ? 22.036 2.423 2.423 1.00 91.19 168 ASP A N 1
ATOM 1308 C CA . ASP A 1 168 ? 22.569 1.343 3.264 1.00 91.19 168 ASP A CA 1
ATOM 1309 C C . ASP A 1 168 ? 21.501 0.244 3.452 1.00 91.19 168 ASP A C 1
ATOM 1311 O O . ASP A 1 168 ? 20.703 0.292 4.397 1.00 91.19 168 ASP A O 1
ATOM 1315 N N . PRO A 1 169 ? 21.469 -0.777 2.572 1.00 91.50 169 PRO A N 1
ATOM 1316 C CA . PRO A 1 169 ? 20.506 -1.874 2.662 1.00 91.50 169 PRO A CA 1
ATOM 1317 C C . PRO A 1 169 ? 20.587 -2.659 3.975 1.00 91.50 169 PRO A C 1
ATOM 1319 O O . PRO A 1 169 ? 19.588 -3.220 4.430 1.00 91.50 169 PRO A O 1
ATOM 1322 N N . ALA A 1 170 ? 21.763 -2.723 4.605 1.00 91.75 170 ALA A N 1
ATOM 1323 C CA . ALA A 1 170 ? 21.936 -3.449 5.854 1.00 91.75 170 ALA A CA 1
ATOM 1324 C C . ALA A 1 170 ? 21.337 -2.672 7.034 1.00 91.75 170 ALA A C 1
ATOM 1326 O O . ALA A 1 170 ? 20.664 -3.279 7.870 1.00 91.75 170 ALA A O 1
ATOM 1327 N N . ALA A 1 171 ? 21.547 -1.353 7.101 1.00 92.25 171 ALA A N 1
ATOM 1328 C CA . ALA A 1 171 ? 20.897 -0.488 8.088 1.00 92.25 171 ALA A CA 1
ATOM 1329 C C . ALA A 1 171 ? 19.382 -0.462 7.911 1.00 92.25 171 ALA A C 1
ATOM 1331 O O . ALA A 1 171 ? 18.655 -0.705 8.875 1.00 92.25 171 ALA A O 1
ATOM 1332 N N . LEU A 1 172 ? 18.918 -0.288 6.675 1.00 91.88 172 LEU A N 1
ATOM 1333 C CA . LEU A 1 172 ? 17.501 -0.303 6.341 1.00 91.88 172 LEU A CA 1
ATOM 1334 C C . LEU A 1 172 ? 16.854 -1.634 6.760 1.00 91.88 172 LEU A C 1
ATOM 1336 O O . LEU A 1 172 ? 15.843 -1.645 7.458 1.00 91.88 172 LEU A O 1
ATOM 1340 N N . ARG A 1 173 ? 17.484 -2.782 6.468 1.00 92.94 173 ARG A N 1
ATOM 1341 C CA . ARG A 1 173 ? 16.993 -4.086 6.946 1.00 92.94 173 ARG A CA 1
ATOM 1342 C C . ARG A 1 173 ? 16.877 -4.147 8.470 1.00 92.94 173 ARG A C 1
ATOM 1344 O O . ARG A 1 173 ? 15.895 -4.697 8.975 1.00 92.94 173 ARG A O 1
ATOM 1351 N N . ARG A 1 174 ? 17.863 -3.620 9.206 1.00 93.62 174 ARG A N 1
ATOM 1352 C CA . ARG A 1 174 ? 17.825 -3.592 10.677 1.00 93.62 174 ARG A CA 1
ATOM 1353 C C . ARG A 1 174 ? 16.628 -2.790 11.181 1.00 93.62 174 ARG A C 1
ATOM 1355 O O . ARG A 1 174 ? 15.906 -3.325 12.011 1.00 93.62 174 ARG A O 1
ATOM 1362 N N . GLN A 1 175 ? 16.365 -1.602 10.629 1.00 93.69 175 GLN A N 1
ATOM 1363 C CA . GLN A 1 175 ? 15.203 -0.779 11.002 1.00 93.69 175 GLN A CA 1
ATOM 1364 C C . GLN A 1 175 ? 13.884 -1.551 10.845 1.00 93.69 175 GLN A C 1
ATOM 1366 O O . GLN A 1 175 ? 13.094 -1.636 11.778 1.00 93.69 175 GLN A O 1
ATOM 1371 N N . TYR A 1 176 ? 13.669 -2.189 9.692 1.00 93.75 176 TYR A N 1
ATOM 1372 C CA . TYR A 1 176 ? 12.440 -2.951 9.445 1.00 93.75 176 TYR A CA 1
ATOM 1373 C C . TYR A 1 176 ? 12.326 -4.216 10.297 1.00 93.75 176 TYR A C 1
ATOM 1375 O O . TYR A 1 176 ? 11.234 -4.575 10.724 1.00 93.75 176 TYR A O 1
ATOM 1383 N N . THR A 1 177 ? 13.445 -4.884 10.579 1.00 91.81 177 THR A N 1
ATOM 1384 C CA . THR A 1 177 ? 13.458 -6.060 11.464 1.00 91.81 177 THR A CA 1
ATOM 1385 C C . THR A 1 177 ? 13.184 -5.660 12.917 1.00 91.81 177 THR A C 1
ATOM 1387 O O . THR A 1 177 ? 12.523 -6.395 13.647 1.00 91.81 177 THR A O 1
ATOM 1390 N N . GLN A 1 178 ? 13.653 -4.480 13.332 1.00 94.19 178 GLN A N 1
ATOM 1391 C CA . GLN A 1 178 ? 13.468 -3.936 14.676 1.00 94.19 178 GLN A CA 1
ATOM 1392 C C . GLN A 1 178 ? 11.999 -3.627 14.990 1.00 94.19 178 GLN A C 1
ATOM 1394 O O . GLN A 1 178 ? 11.633 -3.627 16.157 1.00 94.19 178 GLN A O 1
ATOM 1399 N N . LEU A 1 179 ? 11.131 -3.450 13.984 1.00 91.88 179 LEU A N 1
ATOM 1400 C CA . LEU A 1 179 ? 9.678 -3.338 14.194 1.00 91.88 179 LEU A CA 1
ATOM 1401 C C . LEU A 1 179 ? 9.093 -4.574 14.911 1.00 91.88 179 LEU A C 1
ATOM 1403 O O . LEU A 1 179 ? 8.084 -4.462 15.607 1.00 91.88 179 LEU A O 1
ATOM 1407 N N . GLY A 1 180 ? 9.760 -5.731 14.800 1.00 86.38 180 GLY A N 1
ATOM 1408 C CA . GLY A 1 180 ? 9.439 -6.960 15.522 1.00 86.38 180 GLY A CA 1
ATOM 1409 C C . GLY A 1 180 ? 8.518 -7.908 14.750 1.00 86.38 180 GLY A C 1
ATOM 1410 O O . GLY A 1 180 ? 8.405 -7.861 13.528 1.00 86.38 180 GLY A O 1
ATOM 1411 N N . GLY A 1 181 ? 7.882 -8.840 15.467 1.00 74.12 181 GLY A N 1
ATOM 1412 C CA . GLY A 1 181 ? 6.793 -9.652 14.921 1.00 74.12 181 GLY A CA 1
ATOM 1413 C C . GLY A 1 181 ? 7.163 -10.645 13.811 1.00 74.12 181 GLY A C 1
ATOM 1414 O O . GLY A 1 181 ? 6.284 -10.987 13.025 1.00 74.12 181 GLY A O 1
ATOM 1415 N N . ASN A 1 182 ? 8.407 -11.129 13.738 1.00 72.44 182 ASN A N 1
ATOM 1416 C CA . ASN A 1 182 ? 8.873 -12.073 12.707 1.00 72.44 182 ASN A CA 1
ATOM 1417 C C . ASN A 1 182 ? 8.659 -11.570 11.267 1.00 72.44 182 ASN A C 1
ATOM 1419 O O . ASN A 1 182 ? 8.308 -12.350 10.384 1.00 72.44 182 ASN A O 1
ATOM 1423 N N . ILE A 1 183 ? 8.835 -10.268 11.028 1.00 77.81 183 ILE A N 1
ATOM 1424 C CA . ILE A 1 183 ? 8.842 -9.720 9.669 1.00 77.81 183 ILE A CA 1
ATOM 1425 C C . ILE A 1 183 ? 9.996 -10.361 8.895 1.00 77.81 183 ILE A C 1
ATOM 1427 O O . ILE A 1 183 ? 11.161 -10.246 9.284 1.00 77.81 183 ILE A O 1
ATOM 1431 N N . GLU A 1 184 ? 9.680 -11.029 7.788 1.00 79.88 184 GLU A N 1
ATOM 1432 C CA . GLU A 1 184 ? 10.706 -11.588 6.920 1.00 79.88 184 GLU A CA 1
ATOM 1433 C C . GLU A 1 184 ? 11.359 -10.461 6.112 1.00 79.88 184 GLU A C 1
ATOM 1435 O O . GLU A 1 184 ? 10.700 -9.759 5.339 1.00 79.88 184 GLU A O 1
ATOM 1440 N N . THR A 1 185 ? 12.670 -10.280 6.294 1.00 74.44 185 THR A N 1
ATOM 1441 C CA . THR A 1 185 ? 13.462 -9.278 5.574 1.00 74.44 185 THR A CA 1
ATOM 1442 C C . THR A 1 185 ? 14.657 -9.927 4.873 1.00 74.44 185 THR A C 1
ATOM 1444 O O . THR A 1 185 ? 15.348 -10.766 5.453 1.00 74.44 185 THR A O 1
ATOM 1447 N N . ARG A 1 186 ? 14.929 -9.549 3.616 1.00 81.69 186 ARG A N 1
ATOM 1448 C CA . ARG A 1 186 ? 16.057 -10.091 2.823 1.00 81.69 186 ARG A CA 1
ATOM 1449 C C . ARG A 1 186 ? 16.799 -8.987 2.075 1.00 81.69 186 ARG A C 1
ATOM 1451 O O . ARG A 1 186 ? 16.152 -8.125 1.486 1.00 81.69 186 ARG A O 1
ATOM 1458 N N . VAL A 1 187 ? 18.133 -9.035 2.051 1.00 75.69 187 VAL A N 1
ATOM 1459 C CA . VAL A 1 187 ? 18.954 -8.154 1.195 1.00 75.69 187 VAL A CA 1
ATOM 1460 C C . VAL A 1 187 ? 19.108 -8.796 -0.185 1.00 75.69 187 VAL A C 1
ATOM 1462 O O . VAL A 1 187 ? 19.345 -9.996 -0.291 1.00 75.69 187 VAL A O 1
ATOM 1465 N N . HIS A 1 188 ? 18.971 -8.011 -1.257 1.00 66.69 188 HIS A N 1
ATOM 1466 C CA . HIS A 1 188 ? 18.985 -8.529 -2.632 1.00 66.69 188 HIS A CA 1
ATOM 1467 C C . HIS A 1 188 ? 20.296 -9.244 -3.041 1.00 66.69 188 HIS A C 1
ATOM 1469 O O . HIS A 1 188 ? 20.251 -10.118 -3.903 1.00 66.69 188 HIS A O 1
ATOM 1475 N N . ALA A 1 189 ? 21.432 -8.943 -2.399 1.00 54.12 189 ALA A N 1
ATOM 1476 C CA . ALA A 1 189 ? 22.750 -9.518 -2.706 1.00 54.12 189 ALA A CA 1
ATOM 1477 C C . ALA A 1 189 ? 22.906 -11.031 -2.409 1.00 54.12 189 ALA A C 1
ATOM 1479 O O . ALA A 1 189 ? 23.904 -11.630 -2.817 1.00 54.12 189 ALA A O 1
ATOM 1480 N N . ASP A 1 190 ? 21.933 -11.678 -1.756 1.00 46.31 190 ASP A N 1
ATOM 1481 C CA . ASP A 1 190 ? 21.979 -13.113 -1.443 1.00 46.31 190 ASP A CA 1
ATOM 1482 C C . ASP A 1 190 ? 21.626 -13.976 -2.671 1.00 46.31 190 ASP A C 1
ATOM 1484 O O . ASP A 1 190 ? 20.571 -14.612 -2.762 1.00 46.31 190 ASP A O 1
ATOM 1488 N N . SER A 1 191 ? 22.556 -14.017 -3.629 1.00 41.41 191 SER A N 1
ATOM 1489 C CA . SER A 1 191 ? 22.500 -14.754 -4.905 1.00 41.41 191 SER A CA 1
ATOM 1490 C C . SER A 1 191 ? 22.234 -16.268 -4.791 1.00 41.41 191 SER A C 1
ATOM 1492 O O . SER A 1 191 ? 21.946 -16.919 -5.795 1.00 41.41 191 SER A O 1
ATOM 1494 N N . ALA A 1 192 ? 22.257 -16.844 -3.586 1.00 38.31 192 ALA A N 1
ATOM 1495 C CA . ALA A 1 192 ? 22.051 -18.274 -3.355 1.00 38.31 192 ALA A CA 1
ATOM 1496 C C . ALA A 1 192 ? 20.605 -18.681 -2.987 1.00 38.31 192 ALA A C 1
ATOM 1498 O O . ALA A 1 192 ? 20.308 -19.874 -2.990 1.00 38.31 192 ALA A O 1
ATOM 1499 N N . SER A 1 193 ? 19.685 -17.747 -2.696 1.00 40.97 193 SER A N 1
ATOM 1500 C CA . SER A 1 193 ? 18.371 -18.086 -2.092 1.00 40.97 193 SER A CA 1
ATOM 1501 C C . SER A 1 193 ? 17.128 -17.784 -2.947 1.00 40.97 193 SER A C 1
ATOM 1503 O O . SER A 1 193 ? 16.001 -17.877 -2.461 1.00 40.97 193 SER A O 1
ATOM 1505 N N . SER A 1 194 ? 17.294 -17.482 -4.241 1.00 42.97 194 SER A N 1
ATOM 1506 C CA . SER A 1 194 ? 16.166 -17.234 -5.166 1.00 42.97 194 SER A CA 1
ATOM 1507 C C . SER A 1 194 ? 15.283 -18.477 -5.421 1.00 42.97 194 SER A C 1
ATOM 1509 O O . SER A 1 194 ? 14.183 -18.384 -5.964 1.00 42.97 194 SER A O 1
ATOM 1511 N N . ARG A 1 195 ? 15.722 -19.671 -5.000 1.00 43.16 195 ARG A N 1
ATOM 1512 C CA . ARG A 1 195 ? 14.972 -20.917 -5.197 1.00 43.16 195 ARG A CA 1
ATOM 1513 C C . ARG A 1 195 ? 14.176 -21.276 -3.944 1.00 43.16 195 ARG A C 1
ATOM 1515 O O . ARG A 1 195 ? 14.744 -21.643 -2.925 1.00 43.16 195 ARG A O 1
ATOM 1522 N N . SER A 1 196 ? 12.853 -21.240 -4.098 1.00 42.41 196 SER A N 1
ATOM 1523 C CA . SER A 1 196 ? 11.816 -21.631 -3.134 1.00 42.41 196 SER A CA 1
ATOM 1524 C C . SER A 1 196 ? 11.363 -20.532 -2.164 1.00 42.41 196 SER A C 1
ATOM 1526 O O . SER A 1 196 ? 11.746 -20.475 -1.001 1.00 42.41 196 SER A O 1
ATOM 1528 N N . MET A 1 197 ? 10.453 -19.680 -2.644 1.00 45.22 197 MET A N 1
ATOM 1529 C CA . MET A 1 197 ? 9.372 -19.207 -1.767 1.00 45.22 197 MET A CA 1
ATOM 1530 C C . MET A 1 197 ? 8.199 -20.134 -2.046 1.00 45.22 197 MET A C 1
ATOM 1532 O O . MET A 1 197 ? 7.697 -20.123 -3.160 1.00 45.22 197 MET A O 1
ATOM 1536 N N . THR A 1 198 ? 7.824 -21.018 -1.139 1.00 40.12 198 THR A N 1
ATOM 1537 C CA . THR A 1 198 ? 6.658 -21.888 -1.348 1.00 40.12 198 THR A CA 1
ATOM 1538 C C . THR A 1 198 ? 5.375 -21.049 -1.466 1.00 40.12 198 THR A C 1
ATOM 1540 O O . THR A 1 198 ? 5.366 -19.855 -1.153 1.00 40.12 198 THR A O 1
ATOM 1543 N N . SER A 1 199 ? 4.287 -21.653 -1.947 1.00 46.19 199 SER A N 1
ATOM 1544 C CA . SER A 1 199 ? 2.958 -21.025 -2.058 1.00 46.19 199 SER A CA 1
ATOM 1545 C C . SER A 1 199 ? 2.451 -20.413 -0.743 1.00 46.19 199 SER A C 1
ATOM 1547 O O . SER A 1 199 ? 1.674 -19.466 -0.800 1.00 46.19 199 SER A O 1
ATOM 1549 N N . ASP A 1 200 ? 2.985 -20.860 0.399 1.00 49.81 200 ASP A N 1
ATOM 1550 C CA . ASP A 1 200 ? 2.646 -20.410 1.758 1.00 49.81 200 ASP A CA 1
ATOM 1551 C C . ASP A 1 200 ? 3.625 -19.375 2.344 1.00 49.81 200 ASP A C 1
ATOM 1553 O O . ASP A 1 200 ? 3.556 -19.048 3.528 1.00 49.81 200 ASP A O 1
ATOM 1557 N N . ALA A 1 201 ? 4.575 -18.860 1.553 1.00 57.03 201 ALA A N 1
ATOM 1558 C 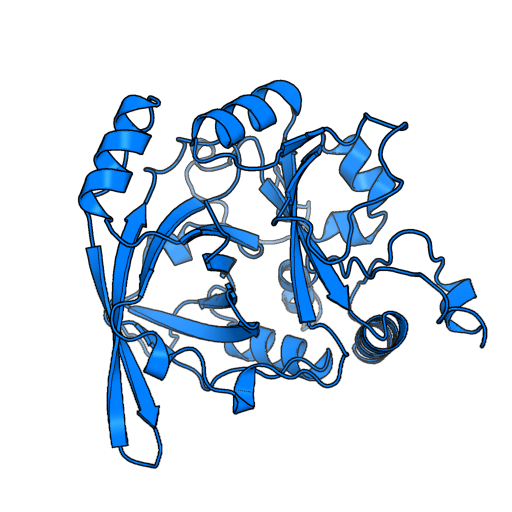CA . ALA A 1 201 ? 5.541 -17.892 2.065 1.00 57.03 201 ALA A CA 1
ATOM 1559 C C . ALA A 1 201 ? 4.848 -16.594 2.519 1.00 57.03 201 ALA A C 1
ATOM 1561 O O . ALA A 1 201 ? 4.056 -15.998 1.769 1.00 57.03 201 ALA A O 1
ATOM 1562 N N . ALA A 1 202 ? 5.193 -16.176 3.741 1.00 76.31 202 ALA A N 1
ATOM 1563 C CA . ALA A 1 202 ? 4.802 -14.913 4.350 1.00 76.31 202 ALA A CA 1
ATOM 1564 C C . ALA A 1 202 ? 5.186 -13.717 3.460 1.00 76.31 202 ALA A C 1
ATOM 1566 O O . ALA A 1 202 ? 6.067 -13.804 2.604 1.00 76.31 202 ALA A O 1
ATOM 1567 N N . PHE A 1 203 ? 4.507 -12.585 3.655 1.00 88.25 203 PHE A N 1
ATOM 1568 C CA . PHE A 1 203 ? 4.862 -11.332 2.990 1.00 88.25 203 PHE A CA 1
ATOM 1569 C C . PHE A 1 203 ? 6.324 -10.949 3.281 1.00 88.25 203 PHE A C 1
ATOM 1571 O O . PHE A 1 203 ? 6.739 -10.902 4.439 1.00 88.25 203 PHE A O 1
ATOM 1578 N N . LEU A 1 204 ? 7.084 -10.650 2.225 1.00 89.00 204 LEU A N 1
ATOM 1579 C CA . LEU A 1 204 ? 8.515 -10.358 2.291 1.00 89.00 204 LEU A CA 1
ATOM 1580 C C . LEU A 1 204 ? 8.807 -8.860 2.140 1.00 89.00 204 LEU A C 1
ATOM 1582 O O . LEU A 1 204 ? 8.378 -8.221 1.179 1.00 89.00 204 LEU A O 1
ATOM 1586 N N . ILE A 1 205 ? 9.669 -8.322 3.000 1.00 92.06 205 ILE A N 1
ATOM 1587 C CA . ILE A 1 205 ? 10.316 -7.027 2.763 1.00 92.06 205 ILE A CA 1
ATOM 1588 C C . ILE A 1 205 ? 11.692 -7.271 2.139 1.00 92.06 205 ILE A C 1
ATOM 1590 O O . ILE A 1 205 ? 12.628 -7.748 2.786 1.00 92.06 205 ILE A O 1
ATOM 1594 N N . ARG A 1 206 ? 11.831 -6.946 0.854 1.00 90.00 206 ARG A N 1
ATOM 1595 C CA . ARG A 1 206 ? 13.109 -7.015 0.141 1.00 90.00 206 ARG A CA 1
ATOM 1596 C C . ARG A 1 206 ? 13.813 -5.675 0.250 1.00 90.00 206 ARG A C 1
ATOM 1598 O O . ARG A 1 206 ? 13.245 -4.662 -0.129 1.00 90.00 206 ARG A O 1
ATOM 1605 N N . VAL A 1 207 ? 15.055 -5.675 0.705 1.00 91.12 207 VAL A N 1
ATOM 1606 C CA . VAL A 1 207 ? 15.864 -4.467 0.853 1.00 91.12 207 VAL A CA 1
ATOM 1607 C C . VAL A 1 207 ? 16.989 -4.459 -0.180 1.00 91.12 207 VAL A C 1
ATOM 1609 O O . VAL A 1 207 ? 17.630 -5.486 -0.419 1.00 91.12 207 VAL A O 1
ATOM 1612 N N . THR A 1 208 ? 17.215 -3.316 -0.823 1.00 90.62 208 THR A N 1
ATOM 1613 C CA . THR A 1 208 ? 18.222 -3.153 -1.881 1.00 90.62 208 THR A CA 1
ATOM 1614 C C . THR A 1 208 ? 18.776 -1.730 -1.921 1.00 90.62 208 THR A C 1
ATOM 1616 O O . THR A 1 208 ? 18.161 -0.808 -1.387 1.00 90.62 208 THR A O 1
ATOM 1619 N N . ASP A 1 209 ? 19.927 -1.543 -2.565 1.00 89.31 209 ASP A N 1
ATOM 1620 C CA . ASP A 1 209 ? 20.456 -0.219 -2.899 1.00 89.31 209 ASP A CA 1
ATOM 1621 C C . ASP A 1 209 ? 19.886 0.295 -4.240 1.00 89.31 209 ASP A C 1
ATOM 1623 O O . ASP A 1 209 ? 19.349 -0.507 -5.019 1.00 89.31 209 ASP A O 1
ATOM 1627 N N . PRO A 1 210 ? 19.988 1.610 -4.530 1.00 86.50 210 PRO A N 1
ATOM 1628 C CA . PRO A 1 210 ? 19.477 2.192 -5.772 1.00 86.50 210 PRO A CA 1
ATOM 1629 C C . PRO A 1 210 ? 20.090 1.612 -7.053 1.00 86.50 210 PRO A C 1
ATOM 1631 O O . PRO A 1 210 ? 19.380 1.471 -8.047 1.00 86.50 210 PRO A O 1
ATOM 1634 N N . GLY A 1 211 ? 21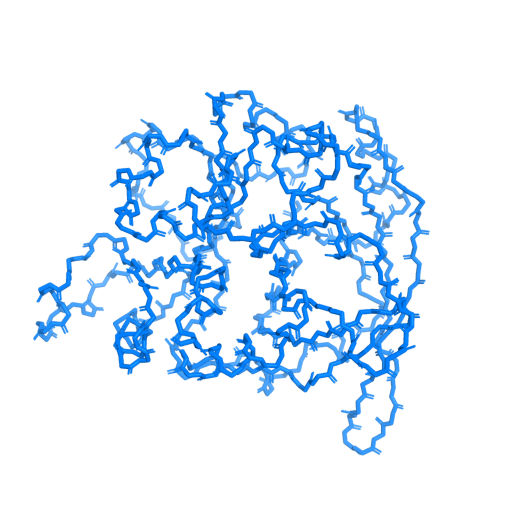.379 1.255 -7.043 1.00 84.31 211 GLY A N 1
ATOM 1635 C CA . GLY A 1 211 ? 22.060 0.696 -8.213 1.00 84.31 211 GLY A CA 1
ATOM 1636 C C . GLY A 1 211 ? 21.530 -0.694 -8.548 1.00 84.31 211 GLY A C 1
ATOM 1637 O O . GLY A 1 211 ? 21.105 -0.948 -9.674 1.00 84.31 211 GLY A O 1
ATOM 1638 N N . SER A 1 212 ? 21.450 -1.564 -7.542 1.00 86.31 212 SER A N 1
ATOM 1639 C CA . SER A 1 212 ? 20.859 -2.899 -7.675 1.00 86.31 212 SER A CA 1
ATOM 1640 C C . SER A 1 212 ? 19.367 -2.847 -8.034 1.00 86.31 212 SER A C 1
ATOM 1642 O O . SER A 1 212 ? 18.886 -3.677 -8.807 1.00 86.31 212 SER A O 1
ATOM 1644 N N . PHE A 1 213 ? 18.624 -1.858 -7.521 1.00 85.25 213 PHE A N 1
ATOM 1645 C CA . PHE A 1 213 ? 17.231 -1.621 -7.909 1.00 85.25 213 PHE A CA 1
ATOM 1646 C C . PHE A 1 213 ? 17.116 -1.265 -9.398 1.00 85.25 213 PHE A C 1
ATOM 1648 O O . PHE A 1 213 ? 16.346 -1.904 -10.116 1.00 85.25 213 PHE A O 1
ATOM 1655 N N . ALA A 1 214 ? 17.914 -0.305 -9.876 1.00 84.06 214 ALA A N 1
ATOM 1656 C CA . ALA A 1 214 ? 17.930 0.098 -11.281 1.00 84.06 214 ALA A CA 1
ATOM 1657 C C . ALA A 1 214 ? 18.336 -1.056 -12.208 1.00 84.06 214 ALA A C 1
ATOM 1659 O O . ALA A 1 214 ? 17.684 -1.290 -13.220 1.00 84.06 214 ALA A O 1
ATOM 1660 N N . MET A 1 215 ? 19.351 -1.837 -11.831 1.00 82.62 215 MET A N 1
ATOM 1661 C CA . MET A 1 215 ? 19.757 -3.022 -12.590 1.00 82.62 215 MET A CA 1
ATOM 1662 C C . MET A 1 215 ? 18.643 -4.067 -12.695 1.00 82.62 215 MET A C 1
ATOM 1664 O O . MET A 1 215 ? 18.464 -4.665 -13.752 1.00 82.62 215 MET A O 1
ATOM 1668 N N . ARG A 1 216 ? 17.899 -4.304 -11.608 1.00 81.38 216 ARG A N 1
ATOM 1669 C CA . ARG A 1 216 ? 16.832 -5.310 -11.582 1.00 81.38 216 ARG A CA 1
ATOM 1670 C C . ARG A 1 216 ? 15.613 -4.877 -12.387 1.00 81.38 216 ARG A C 1
ATOM 1672 O O . ARG A 1 216 ? 15.059 -5.695 -13.107 1.00 81.38 216 ARG A O 1
ATOM 1679 N N . PHE A 1 217 ? 15.166 -3.637 -12.215 1.00 77.62 217 PHE A N 1
ATOM 1680 C CA . PHE A 1 217 ? 13.906 -3.158 -12.788 1.00 77.62 217 PHE A CA 1
ATOM 1681 C C . PHE A 1 217 ? 14.079 -2.411 -14.118 1.00 77.62 217 PHE A C 1
ATOM 1683 O O . PHE A 1 217 ? 13.077 -2.058 -14.739 1.00 77.62 217 PHE A O 1
ATOM 1690 N N . GLY A 1 218 ? 15.318 -2.192 -14.572 1.00 80.44 218 GLY A N 1
ATOM 1691 C CA . GLY A 1 218 ? 15.631 -1.530 -15.837 1.00 80.44 218 GLY A CA 1
ATOM 1692 C C . GLY A 1 218 ? 14.936 -0.176 -15.958 1.00 80.44 218 GLY A C 1
ATOM 1693 O O . GLY A 1 218 ? 14.858 0.584 -14.991 1.00 80.44 218 GLY A O 1
ATOM 1694 N N . ASP A 1 219 ? 14.352 0.086 -17.126 1.00 77.62 219 ASP A N 1
ATOM 1695 C CA . ASP A 1 219 ? 13.621 1.325 -17.403 1.00 77.62 219 ASP A CA 1
ATOM 1696 C C . ASP A 1 219 ? 12.456 1.555 -16.437 1.00 77.62 219 ASP A C 1
ATOM 1698 O O . ASP A 1 219 ? 12.103 2.695 -16.157 1.00 77.62 219 ASP A O 1
ATOM 1702 N N . VAL A 1 220 ? 11.873 0.504 -15.859 1.00 77.06 220 VAL A N 1
ATOM 1703 C CA . VAL A 1 220 ? 10.745 0.649 -14.932 1.00 77.06 220 VAL A CA 1
ATOM 1704 C C . VAL A 1 220 ? 11.181 1.264 -13.596 1.00 77.06 220 VAL A C 1
ATOM 1706 O O . VAL A 1 220 ? 10.372 1.888 -12.908 1.00 77.06 220 VAL A O 1
ATOM 1709 N N . ALA A 1 221 ? 12.469 1.171 -13.245 1.00 79.19 221 ALA A N 1
ATOM 1710 C CA . ALA A 1 221 ? 13.020 1.789 -12.042 1.00 79.19 221 ALA A CA 1
ATOM 1711 C C . ALA A 1 221 ? 12.871 3.318 -12.033 1.00 79.19 221 ALA A C 1
ATOM 1713 O O . ALA A 1 221 ? 12.740 3.908 -10.960 1.00 79.19 221 ALA A O 1
ATOM 1714 N N . GLN A 1 222 ? 12.850 3.957 -13.210 1.00 75.38 222 GLN A N 1
ATOM 1715 C CA . GLN A 1 222 ? 12.746 5.415 -13.339 1.00 75.38 222 GLN A CA 1
ATOM 1716 C C . GLN A 1 222 ? 11.421 5.968 -12.793 1.00 75.38 222 GLN A C 1
ATOM 1718 O O . GLN A 1 222 ? 11.313 7.152 -12.491 1.00 75.38 222 GLN A O 1
ATOM 1723 N N . TYR A 1 223 ? 10.409 5.111 -12.672 1.00 72.69 223 TYR A N 1
ATOM 1724 C CA . TYR A 1 223 ? 9.078 5.502 -12.233 1.00 72.69 223 TYR A CA 1
ATOM 1725 C C . TYR A 1 223 ? 8.894 5.388 -10.716 1.00 72.69 223 TYR A C 1
ATOM 1727 O O . TYR A 1 223 ? 7.845 5.756 -10.179 1.00 72.69 223 TYR A O 1
ATOM 1735 N N . ALA A 1 224 ? 9.868 4.807 -10.009 1.00 71.06 224 ALA A N 1
ATOM 1736 C CA . ALA A 1 224 ? 9.791 4.692 -8.564 1.00 71.06 224 ALA A CA 1
ATOM 1737 C C . ALA A 1 224 ? 9.877 6.088 -7.923 1.00 71.06 224 ALA A C 1
ATOM 1739 O O . ALA A 1 224 ? 10.458 7.000 -8.518 1.00 71.06 224 ALA A O 1
ATOM 1740 N N . PRO A 1 225 ? 9.330 6.286 -6.711 1.00 65.44 225 PRO A N 1
ATOM 1741 C CA . PRO A 1 225 ? 9.575 7.513 -5.965 1.00 65.44 225 PRO A CA 1
ATOM 1742 C C . PRO A 1 225 ? 11.092 7.706 -5.820 1.00 65.44 225 PRO A C 1
ATOM 1744 O O . PRO A 1 225 ? 11.766 6.868 -5.235 1.00 65.44 225 PRO A O 1
ATOM 1747 N N . THR A 1 226 ? 11.660 8.759 -6.399 1.00 58.50 226 THR A N 1
ATOM 1748 C CA . THR A 1 226 ? 13.109 8.981 -6.382 1.00 58.50 226 THR A CA 1
ATOM 1749 C C . THR A 1 226 ? 13.545 9.724 -5.117 1.00 58.50 226 THR A C 1
ATOM 1751 O O . THR A 1 226 ? 12.800 10.533 -4.567 1.00 58.50 226 THR A O 1
ATOM 1754 N N . LEU A 1 227 ? 14.788 9.487 -4.677 1.00 52.03 227 LEU A N 1
ATOM 1755 C CA . LEU A 1 227 ? 15.429 10.226 -3.571 1.00 52.03 227 LEU A CA 1
ATOM 1756 C C . LEU A 1 227 ? 15.725 11.694 -3.923 1.00 52.03 227 LEU A C 1
ATOM 1758 O O . LEU A 1 227 ? 15.875 12.531 -3.040 1.00 52.03 227 LEU A O 1
ATOM 1762 N N . ALA A 1 228 ? 15.791 12.006 -5.217 1.00 41.44 228 ALA A N 1
ATOM 1763 C CA . ALA A 1 228 ? 15.955 13.349 -5.754 1.00 41.44 228 ALA A CA 1
ATOM 1764 C C . ALA A 1 228 ? 14.926 13.582 -6.871 1.00 41.44 228 ALA A C 1
ATOM 1766 O O . ALA A 1 228 ? 14.622 12.639 -7.603 1.00 41.44 228 ALA A O 1
ATOM 1767 N N . PRO A 1 229 ? 14.379 14.796 -7.042 1.00 40.09 229 PRO A N 1
ATOM 1768 C CA . PRO A 1 229 ? 13.464 15.086 -8.144 1.00 40.09 229 PRO A CA 1
ATOM 1769 C C . PRO A 1 229 ? 14.123 14.802 -9.505 1.00 40.09 229 PRO A C 1
ATOM 1771 O O . PRO A 1 229 ? 15.293 15.121 -9.716 1.00 40.09 229 PRO A O 1
ATOM 1774 N N . MET A 1 230 ? 13.359 14.223 -10.437 1.00 37.72 230 MET A N 1
ATOM 1775 C CA . MET A 1 230 ? 13.776 14.105 -11.837 1.00 37.72 230 MET A CA 1
ATOM 1776 C C . MET A 1 230 ? 13.995 15.507 -12.435 1.00 37.72 230 MET A C 1
ATOM 1778 O O . MET A 1 230 ? 13.137 16.379 -12.247 1.00 37.72 230 MET A O 1
ATOM 1782 N N . PRO A 1 231 ? 15.089 15.755 -13.178 1.00 31.45 231 PRO A N 1
ATOM 1783 C CA . PRO A 1 231 ? 15.257 17.002 -13.916 1.00 31.45 231 PRO A CA 1
ATOM 1784 C C . PRO A 1 231 ? 14.096 17.192 -14.904 1.00 31.45 231 PRO A C 1
ATOM 1786 O O . PRO A 1 231 ? 13.894 16.365 -15.786 1.00 31.45 231 PRO A O 1
ATOM 1789 N N . GLY A 1 232 ? 13.330 18.277 -14.758 1.00 37.41 232 GLY A N 1
ATOM 1790 C CA . GLY A 1 232 ? 12.223 18.622 -15.663 1.00 37.41 232 GLY A CA 1
ATOM 1791 C C . GLY A 1 232 ? 10.821 18.240 -15.177 1.00 37.41 232 GLY A C 1
ATOM 1792 O O . GLY A 1 232 ? 9.846 18.763 -15.714 1.00 37.41 232 GLY A O 1
ATOM 1793 N N . ALA A 1 233 ? 10.694 17.438 -14.116 1.00 41.50 233 ALA A N 1
ATOM 1794 C CA . ALA A 1 233 ? 9.415 17.260 -13.436 1.00 41.50 233 ALA A CA 1
ATOM 1795 C C . ALA A 1 233 ? 9.156 18.500 -12.570 1.00 41.50 233 ALA A C 1
ATOM 1797 O O . ALA A 1 233 ? 9.810 18.700 -11.545 1.00 41.50 233 ALA A O 1
ATOM 1798 N N . ALA A 1 234 ? 8.215 19.356 -12.973 1.00 33.09 234 ALA A N 1
ATOM 1799 C CA . ALA A 1 234 ? 7.764 20.496 -12.176 1.00 33.09 234 ALA A CA 1
ATOM 1800 C C . ALA A 1 234 ? 6.978 20.009 -10.944 1.00 33.09 234 ALA A C 1
ATOM 1802 O O . ALA A 1 234 ? 5.766 20.182 -10.841 1.00 33.09 234 ALA A O 1
ATOM 1803 N N . ARG A 1 235 ? 7.656 19.354 -9.999 1.00 48.84 235 ARG A N 1
ATOM 1804 C CA . ARG A 1 235 ? 7.100 19.044 -8.684 1.00 48.84 235 ARG A CA 1
ATOM 1805 C C . ARG A 1 235 ? 7.355 20.245 -7.785 1.00 48.84 235 ARG A C 1
ATOM 1807 O O . ARG A 1 235 ? 8.485 20.716 -7.685 1.00 48.84 235 ARG A O 1
ATOM 1814 N N . HIS A 1 236 ? 6.310 20.727 -7.114 1.00 39.47 236 HIS A N 1
ATOM 1815 C CA . HIS A 1 236 ? 6.505 21.493 -5.887 1.00 39.47 236 HIS A CA 1
ATOM 1816 C C . HIS A 1 236 ? 7.269 20.575 -4.931 1.00 39.47 236 HIS A C 1
ATOM 1818 O O . HIS A 1 236 ? 6.734 19.563 -4.469 1.00 39.47 236 HIS A O 1
ATOM 1824 N N . LEU A 1 237 ? 8.553 20.870 -4.739 1.00 42.53 237 LEU A N 1
ATOM 1825 C CA . LEU A 1 237 ? 9.326 20.294 -3.652 1.00 42.53 237 LEU A CA 1
ATOM 1826 C C . LEU A 1 237 ? 8.585 20.611 -2.345 1.00 42.53 237 LEU A C 1
ATOM 1828 O O . LEU A 1 237 ? 8.004 21.696 -2.242 1.00 42.53 237 LEU A O 1
ATOM 1832 N N . PRO A 1 238 ? 8.590 19.714 -1.346 1.00 40.97 238 PRO A N 1
ATOM 1833 C CA . PRO A 1 238 ? 8.355 20.181 0.010 1.00 40.97 238 PRO A CA 1
ATOM 1834 C C . PRO A 1 238 ? 9.346 21.325 0.265 1.00 40.97 238 PRO A C 1
ATOM 1836 O O . PRO A 1 238 ? 10.524 21.203 -0.073 1.00 40.97 238 PRO A O 1
ATOM 1839 N N . GLU A 1 239 ? 8.869 22.448 0.809 1.00 40.34 239 GLU A N 1
ATOM 1840 C CA . GLU A 1 239 ? 9.717 23.619 1.096 1.00 40.34 239 GLU A CA 1
ATOM 1841 C C . GLU A 1 239 ? 10.897 23.271 2.025 1.00 40.34 239 GLU A C 1
ATOM 1843 O O . GLU A 1 239 ? 11.877 24.010 2.095 1.00 40.34 239 GLU A O 1
ATOM 1848 N N . ASP A 1 240 ? 10.829 22.110 2.683 1.00 41.78 240 ASP A N 1
ATOM 1849 C CA . ASP A 1 240 ? 11.852 21.551 3.550 1.00 41.78 240 ASP A CA 1
ATOM 1850 C C . ASP A 1 240 ? 12.537 20.301 2.933 1.00 41.78 240 ASP A C 1
ATOM 1852 O O . ASP A 1 240 ? 11.933 19.223 2.864 1.00 41.78 240 ASP A O 1
ATOM 1856 N N . PRO A 1 241 ? 13.820 20.398 2.526 1.00 41.00 241 PRO A N 1
ATOM 1857 C CA . PRO A 1 241 ? 14.629 19.270 2.058 1.00 41.00 241 PRO A CA 1
ATOM 1858 C C . PRO A 1 241 ? 14.803 18.144 3.088 1.00 41.00 241 PRO A C 1
ATOM 1860 O O . PRO A 1 241 ? 15.116 17.021 2.698 1.00 41.00 241 PRO A O 1
ATOM 1863 N N . SER A 1 242 ? 14.590 18.404 4.385 1.00 38.81 242 SER A N 1
ATOM 1864 C CA . SER A 1 242 ? 14.645 17.380 5.437 1.00 38.81 242 SER A CA 1
ATOM 1865 C C . SER A 1 242 ? 13.468 16.391 5.385 1.00 38.81 242 SER A C 1
ATOM 1867 O O . SER A 1 242 ? 13.528 15.324 5.997 1.00 38.81 242 SER A O 1
ATOM 1869 N N . ALA A 1 243 ? 12.429 16.692 4.593 1.00 46.69 243 ALA A N 1
ATOM 1870 C CA . ALA A 1 243 ? 11.320 15.784 4.305 1.00 46.69 243 ALA A CA 1
ATOM 1871 C C . ALA A 1 243 ? 11.670 14.694 3.269 1.00 46.69 243 ALA A C 1
ATOM 1873 O O . ALA A 1 243 ? 10.891 13.754 3.076 1.00 46.69 243 ALA A O 1
ATOM 1874 N N . LEU A 1 244 ? 12.823 14.794 2.592 1.00 55.69 244 LEU A N 1
ATOM 1875 C CA . LEU A 1 244 ? 13.301 13.752 1.686 1.00 55.69 244 LEU A CA 1
ATOM 1876 C C . LEU A 1 244 ? 13.847 12.585 2.507 1.00 55.69 244 LEU A C 1
ATOM 1878 O O . LEU A 1 244 ? 14.919 12.645 3.107 1.00 55.69 244 LEU A O 1
ATOM 1882 N N . ARG A 1 245 ? 13.070 11.504 2.536 1.00 68.88 245 ARG A N 1
ATOM 1883 C CA . ARG A 1 245 ? 13.467 10.247 3.165 1.00 68.88 245 ARG A CA 1
ATOM 1884 C C . ARG A 1 245 ? 14.734 9.691 2.485 1.00 68.88 245 ARG A C 1
ATOM 1886 O O . ARG A 1 245 ? 14.812 9.744 1.260 1.00 68.88 245 ARG A O 1
ATOM 1893 N N . PRO A 1 246 ? 15.701 9.126 3.237 1.00 80.69 246 PRO A N 1
ATOM 1894 C CA . PRO A 1 246 ? 16.928 8.537 2.677 1.00 80.69 246 PRO A CA 1
ATOM 1895 C C . PRO A 1 246 ? 16.694 7.214 1.917 1.00 80.69 246 PRO A C 1
ATOM 1897 O O . PRO A 1 246 ? 17.613 6.676 1.294 1.00 80.69 246 PRO A O 1
ATOM 1900 N N . GLY A 1 247 ? 15.464 6.699 1.946 1.00 88.38 247 GLY A N 1
ATOM 1901 C CA . GLY A 1 247 ? 14.979 5.545 1.206 1.00 88.38 247 GLY A CA 1
ATOM 1902 C C . GLY A 1 247 ? 13.532 5.712 0.722 1.00 88.38 247 GLY A C 1
ATOM 1903 O O . GLY A 1 247 ? 12.812 6.641 1.094 1.00 88.38 247 GLY A O 1
ATOM 1904 N N . PHE A 1 248 ? 13.075 4.776 -0.108 1.00 87.88 248 PHE A N 1
ATOM 1905 C CA . PHE A 1 248 ? 11.721 4.763 -0.665 1.00 87.88 248 PHE A CA 1
ATOM 1906 C C . PHE A 1 248 ? 11.183 3.345 -0.882 1.00 87.88 248 PHE A C 1
ATOM 1908 O O . PHE A 1 248 ? 11.923 2.359 -0.913 1.00 87.88 248 PHE A O 1
ATOM 1915 N N . PHE A 1 249 ? 9.867 3.239 -1.055 1.00 90.00 249 PHE A N 1
ATOM 1916 C CA . PHE A 1 249 ? 9.213 2.020 -1.517 1.00 90.00 249 PHE A CA 1
ATOM 1917 C C . PHE A 1 249 ? 9.272 1.949 -3.041 1.00 90.00 249 PHE A C 1
ATOM 1919 O O . PHE A 1 249 ? 8.631 2.731 -3.735 1.00 90.00 249 PHE A O 1
ATOM 1926 N N . GLY A 1 250 ? 10.086 1.030 -3.560 1.00 84.94 250 GLY A N 1
ATOM 1927 C CA . GLY A 1 250 ? 10.417 0.969 -4.981 1.00 84.94 250 GLY A CA 1
ATOM 1928 C C . GLY A 1 250 ? 9.464 0.119 -5.812 1.00 84.94 250 GLY A C 1
ATOM 1929 O O . GLY A 1 250 ? 9.121 0.498 -6.927 1.00 84.94 250 GLY A O 1
ATOM 1930 N N . ALA A 1 251 ? 9.032 -1.036 -5.298 1.00 85.94 251 ALA A N 1
ATOM 1931 C CA . ALA A 1 251 ? 8.183 -1.947 -6.065 1.00 85.94 251 ALA A CA 1
ATOM 1932 C C . ALA A 1 251 ? 7.327 -2.855 -5.180 1.00 85.94 251 ALA A C 1
ATOM 1934 O O . ALA A 1 251 ? 7.785 -3.349 -4.150 1.00 85.94 251 ALA A O 1
ATOM 1935 N N . ILE A 1 252 ? 6.116 -3.149 -5.648 1.00 87.81 252 ILE A N 1
ATOM 1936 C CA . ILE A 1 252 ? 5.242 -4.189 -5.100 1.00 87.81 252 ILE A CA 1
ATOM 1937 C C . ILE A 1 252 ? 5.388 -5.432 -5.976 1.00 87.81 252 ILE A C 1
ATOM 1939 O O . ILE A 1 252 ? 5.431 -5.337 -7.197 1.00 87.81 252 ILE A O 1
ATOM 1943 N N . THR A 1 253 ? 5.510 -6.601 -5.358 1.00 84.69 253 THR A N 1
ATOM 1944 C CA . THR A 1 253 ? 5.498 -7.890 -6.053 1.00 84.69 253 THR A CA 1
ATOM 1945 C C . THR A 1 253 ? 4.203 -8.618 -5.749 1.00 84.69 253 THR A C 1
ATOM 1947 O O . THR A 1 253 ? 3.834 -8.762 -4.581 1.00 84.69 253 THR A O 1
ATOM 1950 N N . PHE A 1 254 ? 3.569 -9.138 -6.793 1.00 85.62 254 PHE A N 1
ATOM 1951 C CA . PHE A 1 254 ? 2.354 -9.930 -6.695 1.00 85.62 254 PHE A CA 1
ATOM 1952 C C . PHE A 1 254 ? 2.636 -11.415 -6.928 1.00 85.62 254 PHE A C 1
ATOM 1954 O O . PHE A 1 254 ? 3.669 -11.805 -7.459 1.00 85.62 254 PHE A O 1
ATOM 1961 N N . HIS A 1 255 ? 1.707 -12.260 -6.517 1.00 82.75 255 HIS A N 1
ATOM 1962 C CA . HIS A 1 255 ? 1.582 -13.615 -7.024 1.00 82.75 255 HIS A CA 1
ATOM 1963 C C . HIS A 1 255 ? 0.382 -13.657 -7.961 1.00 82.75 255 HIS A C 1
ATOM 1965 O O . HIS A 1 255 ? -0.687 -13.167 -7.594 1.00 82.75 255 HIS A O 1
ATOM 1971 N N . ALA A 1 256 ? 0.571 -14.219 -9.152 1.00 79.94 256 ALA A N 1
ATOM 1972 C CA . ALA A 1 256 ? -0.484 -14.414 -10.134 1.00 79.94 256 ALA A CA 1
ATOM 1973 C C . ALA A 1 256 ? -0.365 -15.810 -10.745 1.00 79.94 256 ALA A C 1
ATOM 1975 O O . ALA A 1 256 ? 0.753 -16.253 -11.014 1.00 79.94 256 ALA A O 1
ATOM 1976 N N . GLU A 1 257 ? -1.500 -16.466 -10.981 1.00 76.25 257 GLU A N 1
ATOM 1977 C CA . GLU A 1 257 ? -1.546 -17.777 -11.646 1.00 76.25 257 GLU A CA 1
ATOM 1978 C C . GLU A 1 257 ? -1.224 -17.675 -13.138 1.00 76.25 257 GLU A C 1
ATOM 1980 O O . GLU A 1 257 ? -0.562 -18.551 -13.683 1.00 76.25 257 GLU A O 1
ATOM 1985 N N . ALA A 1 258 ? -1.661 -16.589 -13.784 1.00 73.31 258 ALA A N 1
ATOM 1986 C CA . ALA A 1 258 ? -1.496 -16.344 -15.215 1.00 73.31 258 ALA A CA 1
ATOM 1987 C C . ALA A 1 258 ? -0.636 -15.091 -15.447 1.00 73.31 258 ALA A C 1
ATOM 1989 O O . ALA A 1 258 ? -1.152 -14.022 -15.797 1.00 73.31 258 ALA A O 1
ATOM 1990 N N . PRO A 1 259 ? 0.686 -15.182 -15.221 1.00 71.44 259 PRO A N 1
ATOM 1991 C CA . PRO A 1 259 ? 1.561 -14.028 -15.151 1.00 71.44 259 PRO A CA 1
ATOM 1992 C C . PRO A 1 259 ? 1.562 -13.128 -16.395 1.00 71.44 259 PRO A C 1
ATOM 1994 O O . PRO A 1 259 ? 1.639 -11.898 -16.321 1.00 71.44 259 PRO A O 1
ATOM 1997 N N . ILE A 1 260 ? 1.435 -13.768 -17.550 1.00 77.69 260 ILE A N 1
ATOM 1998 C CA . ILE A 1 260 ? 1.462 -13.142 -18.867 1.00 77.69 260 ILE A CA 1
ATOM 1999 C C . ILE A 1 260 ? 0.216 -12.284 -19.105 1.00 77.69 260 ILE A C 1
ATOM 2001 O O . ILE A 1 260 ? 0.298 -11.271 -19.799 1.00 77.69 260 ILE A O 1
ATOM 2005 N N . THR A 1 261 ? -0.934 -12.646 -18.528 1.00 83.62 261 THR A N 1
ATOM 2006 C CA . THR A 1 261 ? -2.190 -11.901 -18.705 1.00 83.62 261 THR A CA 1
ATOM 2007 C C . THR A 1 261 ? -2.042 -10.466 -18.221 1.00 83.62 261 THR A C 1
ATOM 2009 O O . THR A 1 261 ? -2.397 -9.528 -18.935 1.00 83.62 261 THR A O 1
ATOM 2012 N N . LEU A 1 262 ? -1.469 -10.286 -17.032 1.00 82.44 262 LEU A N 1
ATOM 2013 C CA . LEU A 1 262 ? -1.245 -8.964 -16.466 1.00 82.44 262 LEU A CA 1
ATOM 2014 C C . LEU A 1 262 ? -0.243 -8.150 -17.303 1.00 82.44 262 LEU A C 1
ATOM 2016 O O . LEU A 1 262 ? -0.478 -6.972 -17.562 1.00 82.44 262 LEU A O 1
ATOM 2020 N N . ALA A 1 263 ? 0.833 -8.777 -17.783 1.00 79.50 263 ALA A N 1
ATOM 2021 C CA . ALA A 1 263 ? 1.820 -8.115 -18.634 1.00 79.50 263 ALA A CA 1
ATOM 2022 C C . ALA A 1 263 ? 1.244 -7.678 -19.990 1.00 79.50 263 ALA A C 1
ATOM 2024 O O . ALA A 1 263 ? 1.464 -6.550 -20.419 1.00 79.50 263 ALA A O 1
ATOM 2025 N N . ARG A 1 264 ? 0.440 -8.529 -20.639 1.00 83.56 264 ARG A N 1
ATOM 2026 C CA . ARG A 1 264 ? -0.257 -8.180 -21.889 1.00 83.56 264 ARG A CA 1
ATOM 2027 C C . ARG A 1 264 ? -1.230 -7.024 -21.692 1.00 83.56 264 ARG A C 1
ATOM 2029 O O . ARG A 1 264 ? -1.304 -6.145 -22.545 1.00 83.56 264 ARG A O 1
ATOM 2036 N N . ARG A 1 265 ? -1.953 -6.997 -20.567 1.00 86.94 265 ARG A N 1
ATOM 2037 C CA . ARG A 1 265 ? -2.833 -5.872 -20.213 1.00 86.94 265 ARG A CA 1
ATOM 2038 C C . ARG A 1 265 ? -2.038 -4.588 -19.986 1.00 86.94 265 ARG A C 1
ATOM 2040 O O . ARG A 1 265 ? -2.427 -3.551 -20.511 1.00 86.94 265 ARG A O 1
ATOM 2047 N N . ALA A 1 266 ? -0.908 -4.664 -19.281 1.00 83.69 266 ALA A N 1
ATOM 2048 C CA . ALA A 1 266 ? -0.012 -3.524 -19.104 1.00 83.69 266 ALA A CA 1
ATOM 2049 C C . ALA A 1 266 ? 0.502 -2.998 -20.452 1.00 83.69 266 ALA A C 1
ATOM 2051 O O . ALA A 1 266 ? 0.364 -1.811 -20.732 1.00 83.69 266 ALA A O 1
ATOM 2052 N N . GLN A 1 267 ? 0.988 -3.884 -21.326 1.00 83.56 267 GLN A N 1
ATOM 2053 C CA . GLN A 1 267 ? 1.433 -3.535 -22.676 1.00 83.56 267 GLN A CA 1
ATOM 2054 C C . GLN A 1 267 ? 0.316 -2.878 -23.501 1.00 83.56 267 GLN A C 1
ATOM 2056 O O . GLN A 1 267 ? 0.544 -1.840 -24.118 1.00 83.56 267 GLN A O 1
ATOM 2061 N N . ALA A 1 268 ? -0.894 -3.445 -23.491 1.00 86.44 268 ALA A N 1
ATOM 2062 C CA . ALA A 1 268 ? -2.044 -2.899 -24.213 1.00 86.44 268 ALA A CA 1
ATOM 2063 C C . ALA A 1 268 ? -2.473 -1.516 -23.693 1.00 86.44 268 ALA A C 1
ATOM 2065 O O . ALA A 1 268 ? -2.945 -0.687 -24.467 1.00 86.44 268 ALA A O 1
ATOM 2066 N N . ALA A 1 269 ? -2.285 -1.261 -22.399 1.00 82.25 269 ALA A N 1
ATOM 2067 C CA . ALA A 1 269 ? -2.562 0.022 -21.765 1.00 82.25 269 ALA A CA 1
ATOM 2068 C C . ALA A 1 269 ? -1.384 1.018 -21.846 1.00 82.25 269 ALA A C 1
ATOM 2070 O O . ALA A 1 269 ? -1.496 2.125 -21.324 1.00 82.25 269 ALA A O 1
ATOM 2071 N N . GLY A 1 270 ? -0.256 0.645 -22.469 1.00 81.25 270 GLY A N 1
ATOM 2072 C CA . GLY A 1 270 ? 0.951 1.480 -22.527 1.00 81.25 270 GLY A CA 1
ATOM 2073 C C . GLY A 1 270 ? 1.619 1.695 -21.164 1.00 81.25 270 GLY A C 1
ATOM 2074 O O . GLY A 1 270 ? 2.334 2.675 -20.969 1.00 81.25 270 GLY A O 1
ATOM 2075 N N . LEU A 1 271 ? 1.363 0.804 -20.205 1.00 78.31 271 LEU A N 1
ATOM 2076 C CA . LEU A 1 271 ? 1.870 0.890 -18.841 1.00 78.31 271 LEU A CA 1
ATOM 2077 C C . LEU A 1 271 ? 3.221 0.174 -18.739 1.00 78.31 271 LEU A C 1
ATOM 2079 O O . LEU A 1 271 ? 3.360 -0.939 -19.255 1.00 78.31 271 LEU A O 1
ATOM 2083 N N . PRO A 1 272 ? 4.209 0.752 -18.037 1.00 75.31 272 PRO A N 1
ATOM 2084 C CA . PRO A 1 272 ? 5.471 0.073 -17.803 1.00 75.31 272 PRO A CA 1
ATOM 2085 C C . PRO A 1 272 ? 5.266 -1.131 -16.884 1.00 75.31 272 PRO A C 1
ATOM 2087 O O . PRO A 1 272 ? 4.542 -1.059 -15.890 1.00 75.31 272 PRO A O 1
ATOM 2090 N N . PHE A 1 273 ? 5.925 -2.241 -17.204 1.00 76.81 273 PHE A N 1
ATOM 2091 C CA . PHE A 1 273 ? 5.844 -3.473 -16.430 1.00 76.81 273 PHE A CA 1
ATOM 2092 C C . PHE A 1 273 ? 7.191 -4.190 -16.409 1.00 76.81 273 PHE A C 1
ATOM 2094 O O . PHE A 1 273 ? 8.033 -4.025 -17.288 1.00 76.81 273 PHE A O 1
ATOM 2101 N N . PHE A 1 274 ? 7.372 -5.011 -15.386 1.00 76.19 274 PHE A N 1
ATOM 2102 C CA . PHE A 1 274 ? 8.499 -5.920 -15.235 1.00 76.19 274 PHE A CA 1
ATOM 2103 C C . PHE A 1 274 ? 7.933 -7.333 -15.039 1.00 76.19 274 PHE A C 1
ATOM 2105 O O . PHE A 1 274 ? 6.775 -7.486 -14.648 1.00 76.19 274 PHE A O 1
ATOM 2112 N N . ILE A 1 275 ? 8.706 -8.373 -15.342 1.00 71.56 275 ILE A N 1
ATOM 2113 C CA . ILE A 1 275 ? 8.383 -9.756 -14.980 1.00 71.56 275 ILE A CA 1
ATOM 2114 C C . ILE A 1 275 ? 9.686 -10.414 -14.548 1.00 71.56 275 ILE A C 1
ATOM 2116 O O . ILE A 1 275 ? 10.677 -10.371 -15.270 1.00 71.56 275 ILE A O 1
ATOM 2120 N N . ASP A 1 276 ? 9.704 -11.001 -13.354 1.00 66.62 276 ASP A N 1
ATOM 2121 C CA . ASP A 1 276 ? 10.918 -11.628 -12.838 1.00 66.62 276 ASP A CA 1
ATOM 2122 C C . ASP A 1 276 ? 11.224 -12.895 -13.638 1.00 66.62 276 ASP A C 1
ATOM 2124 O O . ASP A 1 276 ? 10.404 -13.811 -13.690 1.00 66.62 276 ASP A O 1
ATOM 2128 N N . GLY A 1 277 ? 12.402 -12.944 -14.258 1.00 61.00 277 GLY A N 1
ATOM 2129 C CA . GLY A 1 277 ? 12.857 -14.108 -15.017 1.00 61.00 277 GLY A CA 1
ATOM 2130 C C . GLY A 1 277 ? 12.231 -14.297 -16.404 1.00 61.00 277 GLY A C 1
ATOM 2131 O O . GLY A 1 277 ? 12.434 -15.364 -16.975 1.00 61.00 277 GLY A O 1
ATOM 2132 N N . LEU A 1 278 ? 11.519 -13.304 -16.955 1.00 62.34 278 LEU A N 1
ATOM 2133 C CA . LEU A 1 278 ? 11.016 -13.325 -18.338 1.00 62.34 278 LEU A CA 1
ATOM 2134 C C . LEU A 1 278 ? 11.407 -12.048 -19.090 1.00 62.34 278 LEU A C 1
ATOM 2136 O O . LEU A 1 278 ? 11.291 -10.943 -18.558 1.00 62.34 278 LEU A O 1
ATOM 2140 N N . SER A 1 279 ? 11.848 -12.201 -20.338 1.00 62.09 279 SER A N 1
ATOM 2141 C CA . SER A 1 279 ? 12.067 -11.088 -21.264 1.00 62.09 279 SER A CA 1
ATOM 2142 C C . SER A 1 279 ? 10.770 -10.705 -21.992 1.00 62.09 279 SER A C 1
ATOM 2144 O O . SER A 1 279 ? 9.805 -11.469 -22.029 1.00 62.09 279 SER A O 1
ATOM 2146 N N . ILE A 1 280 ? 10.738 -9.521 -22.615 1.00 61.69 280 ILE A N 1
ATOM 2147 C CA . ILE A 1 280 ? 9.605 -9.097 -23.462 1.00 61.69 280 ILE A CA 1
ATOM 2148 C C . ILE A 1 280 ? 9.425 -10.050 -24.656 1.00 61.69 280 ILE A C 1
ATOM 2150 O O . ILE A 1 280 ? 8.298 -10.300 -25.075 1.00 61.69 280 ILE A O 1
ATOM 2154 N N . GLU A 1 281 ? 10.512 -10.618 -25.181 1.00 61.72 281 GLU A N 1
ATOM 2155 C CA . GLU A 1 281 ? 10.480 -11.565 -26.303 1.00 61.72 281 GLU A CA 1
ATOM 2156 C C . GLU A 1 281 ? 9.761 -12.873 -25.926 1.00 61.72 281 GLU A C 1
ATOM 2158 O O . GLU A 1 281 ? 9.064 -13.463 -26.757 1.00 61.72 281 GLU A O 1
ATOM 2163 N N . ASP A 1 282 ? 9.819 -13.267 -24.648 1.00 63.62 282 ASP A N 1
ATOM 2164 C CA . ASP A 1 282 ? 9.146 -14.462 -24.130 1.00 63.62 282 ASP A CA 1
ATOM 2165 C C . ASP A 1 282 ? 7.612 -14.319 -24.081 1.00 63.62 282 ASP A C 1
ATOM 2167 O O . ASP A 1 282 ? 6.901 -15.326 -24.096 1.00 63.62 282 ASP A O 1
ATOM 2171 N N . LEU A 1 283 ? 7.066 -13.091 -24.104 1.00 61.28 283 LEU A N 1
ATOM 2172 C CA . LEU A 1 283 ? 5.611 -12.834 -24.087 1.00 61.28 283 LEU A CA 1
ATOM 2173 C C . LEU A 1 283 ? 4.877 -13.366 -25.327 1.00 61.28 283 LEU A C 1
ATOM 2175 O O . LEU A 1 283 ? 3.655 -13.581 -25.293 1.00 61.28 283 LEU A O 1
ATOM 2179 N N . HIS A 1 284 ? 5.615 -13.559 -26.422 1.00 63.31 284 HIS A N 1
ATOM 2180 C CA . HIS A 1 284 ? 5.101 -14.066 -27.691 1.00 63.31 284 HIS A CA 1
ATOM 2181 C C . HIS A 1 284 ? 5.204 -15.596 -27.817 1.00 63.31 284 HIS A C 1
ATOM 2183 O O . HIS A 1 284 ? 4.661 -16.162 -28.765 1.00 63.31 284 HIS A O 1
ATOM 2189 N N . SER A 1 285 ? 5.853 -16.283 -26.869 1.00 59.69 285 SER A N 1
ATOM 2190 C CA . SER A 1 285 ? 5.999 -17.742 -26.878 1.00 59.69 285 SER A CA 1
ATOM 2191 C C . SER A 1 285 ? 4.860 -18.436 -26.122 1.00 59.69 285 SER A C 1
ATOM 2193 O O . SER A 1 285 ? 4.537 -18.090 -24.987 1.00 59.69 285 SER A O 1
ATOM 2195 N N . ALA A 1 286 ? 4.269 -19.474 -26.726 1.00 51.81 286 ALA A N 1
ATOM 2196 C CA . ALA A 1 286 ? 3.174 -20.262 -26.143 1.00 51.81 286 ALA A CA 1
ATOM 2197 C C . ALA A 1 286 ? 3.582 -21.101 -24.908 1.00 51.81 286 ALA A C 1
ATOM 2199 O O . ALA A 1 286 ? 2.725 -21.708 -24.272 1.00 51.81 286 ALA A O 1
ATOM 2200 N N . HIS A 1 287 ? 4.875 -21.146 -24.566 1.00 52.12 287 HIS A N 1
ATOM 2201 C CA . HIS A 1 287 ? 5.428 -21.967 -23.481 1.00 52.12 287 HIS A CA 1
ATOM 2202 C C . HIS A 1 287 ? 5.739 -21.199 -22.183 1.00 52.12 287 HIS A C 1
ATOM 2204 O O . HIS A 1 287 ? 6.251 -21.795 -21.238 1.00 52.12 287 HIS A O 1
ATOM 2210 N N . ALA A 1 288 ? 5.423 -19.905 -22.103 1.00 52.75 288 ALA A N 1
ATOM 2211 C CA . ALA A 1 288 ? 5.770 -19.065 -20.953 1.00 52.75 288 ALA A CA 1
ATOM 2212 C C . ALA A 1 288 ? 4.890 -19.289 -19.692 1.00 52.75 288 ALA A C 1
ATOM 2214 O O . ALA A 1 288 ? 5.166 -18.710 -18.642 1.00 52.75 288 ALA A O 1
ATOM 2215 N N . ASP A 1 289 ? 3.869 -20.153 -19.760 1.00 48.81 289 ASP A N 1
ATOM 2216 C CA . ASP A 1 289 ? 2.926 -20.420 -18.654 1.00 48.81 289 ASP A CA 1
ATOM 2217 C C . ASP A 1 289 ? 3.427 -21.434 -17.606 1.00 48.81 289 ASP A C 1
ATOM 2219 O O . ASP A 1 289 ? 2.797 -21.628 -16.567 1.00 48.81 289 ASP A O 1
ATOM 2223 N N . ALA A 1 290 ? 4.576 -22.082 -17.818 1.00 43.50 290 ALA A N 1
ATOM 2224 C CA . ALA A 1 290 ? 5.109 -23.040 -16.853 1.00 43.50 290 ALA A CA 1
ATOM 2225 C C . ALA A 1 290 ? 6.115 -22.373 -15.892 1.00 43.50 290 ALA A C 1
ATOM 2227 O O . ALA A 1 290 ? 7.279 -22.177 -16.229 1.00 43.50 290 ALA A O 1
ATOM 2228 N N . ALA A 1 291 ? 5.658 -22.103 -14.662 1.00 45.00 291 ALA A N 1
ATOM 2229 C CA . ALA A 1 291 ? 6.442 -21.799 -13.449 1.00 45.00 291 ALA A CA 1
ATOM 2230 C C . ALA A 1 291 ? 6.854 -20.337 -13.144 1.00 45.00 291 ALA A C 1
ATOM 2232 O O . ALA A 1 291 ? 7.575 -20.114 -12.165 1.00 45.00 291 ALA A O 1
ATOM 2233 N N . CYS A 1 292 ? 6.378 -19.330 -13.882 1.00 44.28 292 CYS A N 1
ATOM 2234 C CA . CYS A 1 292 ? 6.793 -17.935 -13.665 1.00 44.28 292 CYS A CA 1
ATOM 2235 C C . CYS A 1 292 ? 5.921 -17.176 -12.643 1.00 44.28 292 CYS A C 1
ATOM 2237 O O . CYS A 1 292 ? 4.698 -17.261 -12.648 1.00 44.28 292 CYS A O 1
ATOM 2239 N N . ARG A 1 293 ? 6.555 -16.395 -11.757 1.00 54.34 293 ARG A N 1
ATOM 2240 C CA . ARG A 1 293 ? 5.893 -15.465 -10.821 1.00 54.34 293 ARG A CA 1
ATOM 2241 C C . ARG A 1 293 ? 5.973 -14.056 -11.400 1.00 54.34 293 ARG A C 1
ATOM 2243 O O . ARG A 1 293 ? 7.074 -13.614 -11.713 1.00 54.34 293 ARG A O 1
ATOM 2250 N N . VAL A 1 294 ? 4.863 -13.318 -11.506 1.00 51.50 294 VAL A N 1
ATOM 2251 C CA . VAL A 1 294 ? 4.947 -11.912 -11.957 1.00 51.50 294 VAL A CA 1
ATOM 2252 C C . VAL A 1 294 ? 5.413 -11.014 -10.840 1.00 51.50 294 VAL A C 1
ATOM 2254 O O . VAL A 1 294 ? 4.800 -10.951 -9.783 1.00 51.50 294 VAL A O 1
ATOM 2257 N N . VAL A 1 295 ? 6.392 -10.176 -11.133 1.00 50.06 295 VAL A N 1
ATOM 2258 C CA . VAL A 1 295 ? 6.557 -8.916 -10.417 1.00 50.06 295 VAL A CA 1
ATOM 2259 C C . VAL A 1 295 ? 6.078 -7.820 -11.355 1.00 50.06 295 VAL A C 1
ATOM 2261 O O . VAL A 1 295 ? 6.910 -7.266 -12.056 1.00 50.06 295 VAL A O 1
ATOM 2264 N N . VAL A 1 296 ? 4.789 -7.457 -11.376 1.00 48.69 296 VAL A N 1
ATOM 2265 C CA . VAL A 1 296 ? 4.460 -6.163 -11.992 1.00 48.69 296 VAL A CA 1
ATOM 2266 C C . VAL A 1 296 ? 4.974 -5.106 -11.057 1.00 48.69 296 VAL A C 1
ATOM 2268 O O . VAL A 1 296 ? 4.384 -4.812 -10.020 1.00 48.69 296 VAL A O 1
ATOM 2271 N N . ALA A 1 297 ? 6.120 -4.560 -11.437 1.00 47.56 297 ALA A N 1
ATOM 2272 C CA . ALA A 1 297 ? 6.543 -3.288 -10.940 1.00 47.56 297 ALA A CA 1
ATOM 2273 C C . ALA A 1 297 ? 5.388 -2.318 -11.245 1.00 47.56 297 ALA A C 1
ATOM 2275 O O . ALA A 1 297 ? 5.116 -1.971 -12.390 1.00 47.56 297 ALA A O 1
ATOM 2276 N N . LEU A 1 298 ? 4.712 -1.912 -10.172 1.00 46.59 298 LEU A N 1
ATOM 2277 C CA . LEU A 1 298 ? 3.743 -0.826 -10.110 1.00 46.59 298 LEU A CA 1
ATOM 2278 C C . LEU A 1 298 ? 4.385 0.555 -9.844 1.00 46.59 298 LEU A C 1
ATOM 2280 O O . LEU A 1 298 ? 3.760 1.358 -9.151 1.00 46.59 298 LEU A O 1
ATOM 2284 N N . PRO A 1 299 ? 5.592 0.931 -10.319 1.00 48.09 299 PRO A N 1
ATOM 2285 C CA . PRO A 1 299 ? 5.968 2.324 -10.205 1.00 48.09 299 PRO A CA 1
ATOM 2286 C C . PRO A 1 299 ? 5.246 3.188 -11.262 1.00 48.09 299 PRO A C 1
ATOM 2288 O O . PRO A 1 299 ? 5.340 4.408 -11.213 1.00 48.09 299 PRO A O 1
ATOM 2291 N N . ALA A 1 300 ? 4.418 2.589 -12.132 1.00 42.31 300 ALA A N 1
ATOM 2292 C CA . ALA A 1 300 ? 3.609 3.275 -13.142 1.00 42.31 300 ALA A CA 1
ATOM 2293 C C . ALA A 1 300 ? 2.700 4.398 -12.611 1.00 42.31 300 ALA A C 1
ATOM 2295 O O . ALA A 1 300 ? 2.357 5.300 -13.372 1.00 42.31 300 ALA A O 1
ATOM 2296 N N . PHE A 1 301 ? 2.312 4.397 -11.330 1.00 46.78 301 PHE A N 1
ATOM 2297 C CA . PHE A 1 301 ? 1.404 5.441 -10.853 1.00 46.78 301 PHE A CA 1
ATOM 2298 C C . PHE A 1 301 ? 2.034 6.831 -10.972 1.00 46.78 301 PHE A C 1
ATOM 2300 O O . PHE A 1 301 ? 1.328 7.779 -11.306 1.00 46.78 301 PHE A O 1
ATOM 2307 N N . SER A 1 302 ? 3.340 6.979 -10.702 1.00 40.72 302 SER A N 1
ATOM 2308 C CA . SER A 1 302 ? 3.952 8.313 -10.619 1.00 40.72 302 SER A CA 1
ATOM 2309 C C . SER A 1 302 ? 4.155 8.998 -11.969 1.00 40.72 302 SER A C 1
ATOM 2311 O O . SER A 1 302 ? 4.378 10.208 -11.994 1.00 40.72 302 SER A O 1
ATOM 2313 N N . THR A 1 303 ? 4.046 8.260 -13.077 1.00 41.03 303 THR A N 1
ATOM 2314 C CA . THR A 1 303 ? 4.496 8.731 -14.393 1.00 41.03 303 THR A CA 1
ATOM 2315 C C . THR A 1 303 ? 3.433 8.864 -15.456 1.00 41.03 303 THR A C 1
ATOM 2317 O O . THR A 1 303 ? 3.665 9.555 -16.439 1.00 41.03 303 THR A O 1
ATOM 2320 N N . LEU A 1 304 ? 2.226 8.345 -15.259 1.00 40.78 304 LEU A N 1
ATOM 2321 C CA . LEU A 1 304 ? 1.188 8.473 -16.291 1.00 40.78 304 LEU A CA 1
ATOM 2322 C C . LEU A 1 304 ? 0.473 9.823 -16.292 1.00 40.78 304 LEU A C 1
ATOM 2324 O O . LEU A 1 304 ? -0.150 10.181 -17.286 1.00 40.78 304 LEU A O 1
ATOM 2328 N N . LEU A 1 305 ? 0.622 10.608 -15.227 1.00 40.56 305 LEU A N 1
ATOM 2329 C CA . LEU A 1 305 ? 0.131 11.986 -15.192 1.00 40.56 305 LEU A CA 1
ATOM 2330 C C . LEU A 1 305 ? 1.034 12.953 -15.972 1.00 40.56 305 LEU A C 1
ATOM 2332 O O . LEU A 1 305 ? 0.585 14.033 -16.346 1.00 40.56 305 LEU A O 1
ATOM 2336 N N . GLU A 1 306 ? 2.283 12.568 -16.260 1.00 36.91 306 GLU A N 1
ATOM 2337 C CA . GLU A 1 306 ? 3.163 13.333 -17.154 1.00 36.91 306 GLU A CA 1
ATOM 2338 C C . GLU A 1 306 ? 2.892 13.031 -18.640 1.00 36.91 306 GLU A C 1
ATOM 2340 O O . GLU A 1 306 ? 3.190 13.873 -19.480 1.00 36.91 306 GLU A O 1
ATOM 2345 N N . PHE A 1 307 ? 2.244 11.902 -18.966 1.00 30.19 307 PHE A N 1
ATOM 2346 C CA . PHE A 1 307 ? 1.883 11.519 -20.343 1.00 30.19 307 PHE A CA 1
ATOM 2347 C C . PHE A 1 307 ? 0.455 11.912 -20.769 1.00 30.19 307 PHE A C 1
ATOM 2349 O O . PHE A 1 307 ? 0.052 11.610 -21.890 1.00 30.19 307 PHE A O 1
ATOM 2356 N N . GLN A 1 308 ? -0.313 12.603 -19.915 1.00 31.94 308 GLN A N 1
ATOM 2357 C CA . GLN A 1 308 ? -1.613 13.196 -20.280 1.00 31.94 308 GLN A CA 1
ATOM 2358 C C . GLN A 1 308 ? -1.528 14.685 -20.680 1.00 31.94 308 GLN A C 1
ATOM 2360 O O . GLN A 1 308 ? -2.535 15.393 -20.637 1.00 31.94 308 GLN A O 1
ATOM 2365 N N . LYS A 1 309 ? -0.347 15.171 -21.081 1.00 29.61 309 LYS A N 1
ATOM 2366 C CA . LYS A 1 309 ? -0.180 16.490 -21.711 1.00 29.61 309 LYS A CA 1
ATOM 2367 C C . LYS A 1 309 ? 0.191 16.370 -23.178 1.00 29.61 309 LYS A C 1
ATOM 2369 O O . LYS A 1 309 ? 1.094 15.565 -23.484 1.00 29.61 309 LYS A O 1
#

Sequence (309 aa):
MQLDHLVINTRFHTDDAAAQCAALGFTLTPRGRHTLGSINHLVMFDNHYLELIGLPTDGGNLRDEVLSSPFGIDGLVFQTDAPERTASDVAAHGFTLGPVQRFSRPVEIDGLHRDATFVTVRLQPGQVDAGRVYYCQHLTPELVWRSQWLTHENGVQRIIALTVVGHDPAALRRQYTQLGGNIETRVHADSASSRSMTSDAAFLIRVTDPGSFAMRFGDVAQYAPTLAPMPGAARHLPEDPSALRPGFFGAITFHAEAPITLARRAQAAGLPFFIDGLSIEDLHSAHADAACRVVVALPAFSTLLEFQK

Nearest PDB structures (foldseek):
  7yvv-assembly1_A  TM=6.004E-01  e=4.161E-07  Amycolatopsis sp. Hca4
  2r5v-assembly1_A  TM=5.504E-01  e=5.283E-07  Amycolatopsis orientalis
  3zgj-assembly2_B  TM=5.328E-01  e=6.101E-06  Streptomyces coelicolor A3(2)
  2r5v-assembly2_B  TM=5.555E-01  e=7.745E-06  Amycolatopsis orientalis
  3zgj-assembly1_A  TM=5.476E-01  e=8.427E-05  Streptomyces coelicolor A3(2)

InterPro domains:
  IPR025870 Glyoxalase-like domain [PF13468] (3-179)
  IPR029068 Glyoxalase/Bleomycin resistance protein/Dihydroxybiphenyl dioxygenase [G3DSA:3.10.180.10] (1-130)
  IPR029068 Glyoxalase/Bleomycin resistance protein/Dihydroxybiphenyl dioxygenase [SSF54593] (2-190)

Radius of gyration: 18.76 Å; Cα contacts (8 Å, |Δi|>4): 657; chains: 1; bounding box: 51×47×51 Å

Secondary structure (DSSP, 8-state):
--EEEEEEEEET-HHHHHHHHHHTT---PPPEE-TTS-EEEEEE-SS-EEEEEE--SSS----HHHHHSPSEEEEEEEE-S-HHHHHHHHHHTT--BPPPEEEEEEEEETTEEEEEEEEEEEBPTTSSSSSEEEEEEES-GGGT--GGGS--TT-EEEEEEEEEEES-HHHHHHHHHHT-TT-EEEETT-TT--S---TTPPPEEEEE-HHHHHHHHGGGGGGS--SSPPTT------S-GGGS-SEEEEEEEEEESSHHHHHHHHHHTT-----TT--TGGGG-TTTTSSPPP----GGGGTTTTS--

pLDDT: mean 80.35, std 19.13, range [29.61, 98.5]

Mean predicted aligned error: 8.26 Å

Solvent-accessible surface area (backbone atoms only — not comparable to full-atom values): 16912 Å² total; per-residue (Å²): 92,50,66,31,34,39,29,30,32,39,39,83,40,38,67,61,52,49,53,50,42,42,61,36,26,45,33,61,49,74,82,35,48,37,79,75,20,36,30,33,36,36,39,44,27,94,76,33,33,41,35,37,35,19,42,63,87,82,78,61,60,68,37,65,69,59,71,73,42,65,60,21,57,35,38,46,29,28,49,40,94,46,59,72,57,50,52,51,55,34,36,74,55,74,45,61,62,50,73,79,42,76,52,39,28,61,44,77,55,98,90,38,82,47,66,33,34,38,40,36,32,33,51,40,90,81,74,48,52,42,56,46,51,35,34,40,26,68,76,37,51,78,75,68,71,47,78,90,30,44,58,32,85,21,35,50,56,40,78,41,33,42,33,38,31,22,85,50,33,67,61,52,45,48,56,60,46,48,64,41,56,82,51,46,70,46,61,70,83,57,82,84,62,84,75,77,75,57,98,80,55,69,60,30,42,36,23,29,32,62,66,62,44,35,68,72,45,46,82,49,39,77,32,22,59,62,82,58,85,60,92,87,63,90,64,85,66,67,95,50,74,86,73,56,46,72,22,26,38,45,33,47,26,40,39,26,81,40,38,62,52,31,51,54,30,24,56,75,70,73,43,62,66,46,44,59,94,55,59,80,76,47,76,79,45,94,72,64,78,76,87,55,52,25,28,50,37,63,18,47,68,58,48,56,76,71,68,76,112

Organism: NCBI:txid28092